Protein AF-A0A7S1VZE2-F1 (afdb_monomer_lite)

Radius of gyration: 28.22 Å; chains: 1; bounding box: 72×53×72 Å

Organism: Neobodo designis (NCBI:txid312471)

Secondary structure (DSSP, 8-state):
--SS-----HHHHHHHHHHHHHHHHH-SS--HHHHHHIIIIIITTTT--SHHHHHHHHHHHHHHSSGGGGSTT-BSSTTS-SB----SSHHHHHHHHHTS-SS--GGGGT--THHHHHHHHHHHHHHHHHHHHHHSSS-----SS--HHHHHHHHHHHHHHHSPPPP-HHHHHHHS--BTTBHHHHHHHHHHHHHHHHHHHHHHHHHHHHHHHTTSS---HHHHHHHHHHHTT---HHHHHTS------HHHHHHHHHHHHHHHHHHHHHSS-SS--GGGSS-HHHHH-

Structure (mmCIF, N/CA/C/O backbone):
data_AF-A0A7S1VZE2-F1
#
_entry.id   AF-A0A7S1VZE2-F1
#
loop_
_atom_site.group_PDB
_atom_site.id
_atom_site.type_symbol
_atom_site.label_atom_id
_atom_site.label_alt_id
_atom_site.label_comp_id
_atom_site.label_asym_id
_atom_site.label_entity_id
_atom_site.label_seq_id
_atom_site.pdbx_PDB_ins_code
_atom_site.Cartn_x
_atom_site.Cartn_y
_atom_site.Cartn_z
_atom_site.occupancy
_atom_site.B_iso_or_equiv
_atom_site.auth_seq_id
_atom_site.auth_comp_id
_atom_site.auth_asym_id
_atom_site.auth_atom_id
_atom_site.pdbx_PDB_model_num
ATOM 1 N N . GLY A 1 1 ? 5.484 -2.760 -12.459 1.00 86.75 1 GLY A N 1
ATOM 2 C CA . GLY A 1 1 ? 5.819 -1.422 -11.935 1.00 86.75 1 GLY A CA 1
ATOM 3 C C . GLY A 1 1 ? 6.900 -1.561 -10.885 1.00 86.75 1 GLY A C 1
ATOM 4 O O . GLY A 1 1 ? 7.414 -2.663 -10.742 1.00 86.75 1 GLY A O 1
ATOM 5 N N . TRP A 1 2 ? 7.215 -0.478 -10.180 1.00 89.62 2 TRP A N 1
ATOM 6 C CA . TRP A 1 2 ? 8.197 -0.448 -9.087 1.00 89.62 2 TRP A CA 1
ATOM 7 C C . TRP A 1 2 ? 7.489 -0.418 -7.731 1.00 89.62 2 TRP A C 1
ATOM 9 O O . TRP A 1 2 ? 6.411 0.172 -7.628 1.00 89.62 2 TRP A O 1
ATOM 19 N N . ASN A 1 3 ? 8.085 -1.021 -6.704 1.00 89.38 3 ASN A N 1
ATOM 20 C CA . ASN A 1 3 ? 7.595 -0.916 -5.328 1.00 89.38 3 ASN A CA 1
ATOM 21 C C . ASN A 1 3 ? 7.831 0.491 -4.763 1.00 89.38 3 ASN A C 1
ATOM 23 O O . ASN A 1 3 ? 7.010 0.997 -3.996 1.00 89.38 3 ASN A O 1
ATOM 27 N N . ILE A 1 4 ? 8.940 1.127 -5.154 1.00 88.94 4 ILE A N 1
ATOM 28 C CA . ILE A 1 4 ? 9.308 2.489 -4.756 1.00 88.94 4 ILE A CA 1
ATOM 29 C C . ILE A 1 4 ? 9.431 3.372 -6.004 1.00 88.94 4 ILE A C 1
ATOM 31 O O . ILE A 1 4 ? 9.958 2.959 -7.035 1.00 88.94 4 ILE A O 1
ATOM 35 N N . ALA A 1 5 ? 8.952 4.614 -5.920 1.00 88.75 5 ALA A N 1
ATOM 36 C CA . ALA A 1 5 ? 9.138 5.591 -6.986 1.00 88.75 5 ALA A CA 1
ATOM 37 C C . ALA A 1 5 ? 10.596 6.081 -7.003 1.00 88.75 5 ALA A C 1
ATOM 39 O O . ALA A 1 5 ? 11.015 6.838 -6.126 1.00 88.75 5 ALA A O 1
ATOM 40 N N . TYR A 1 6 ? 11.363 5.641 -8.001 1.00 90.00 6 TYR A N 1
ATOM 41 C CA . TYR A 1 6 ? 12.746 6.063 -8.210 1.00 90.00 6 TYR A CA 1
ATOM 42 C C . TYR A 1 6 ? 12.836 7.239 -9.178 1.00 90.00 6 TYR A C 1
ATOM 44 O O . TYR A 1 6 ? 12.132 7.295 -10.187 1.00 90.00 6 TYR A O 1
ATOM 52 N N . GLU A 1 7 ? 13.753 8.159 -8.896 1.00 87.56 7 GLU A N 1
ATOM 53 C CA . GLU A 1 7 ? 14.091 9.239 -9.813 1.00 87.56 7 GLU A CA 1
ATOM 54 C C . GLU A 1 7 ? 15.203 8.782 -10.765 1.00 87.56 7 GLU A C 1
ATOM 56 O O . GLU A 1 7 ? 16.291 8.398 -10.325 1.00 87.56 7 GLU A O 1
ATOM 61 N N . TYR A 1 8 ? 14.946 8.859 -12.069 1.00 87.62 8 TYR A N 1
ATOM 62 C CA . TYR A 1 8 ? 15.929 8.604 -13.123 1.00 87.62 8 TYR A CA 1
ATOM 63 C C . TYR A 1 8 ? 16.349 9.940 -13.735 1.00 87.62 8 TYR A C 1
ATOM 65 O O . TYR A 1 8 ? 15.499 10.654 -14.266 1.00 87.62 8 TYR A O 1
ATOM 73 N N . THR A 1 9 ? 17.637 10.302 -13.672 1.00 89.31 9 THR A N 1
ATOM 74 C CA . THR A 1 9 ? 18.091 11.603 -14.193 1.00 89.31 9 THR A CA 1
ATOM 75 C C . THR A 1 9 ? 18.829 11.467 -15.519 1.00 89.31 9 THR A C 1
ATOM 77 O O . THR A 1 9 ? 19.492 10.469 -15.809 1.00 89.31 9 THR A O 1
ATOM 80 N N . SER A 1 10 ? 18.792 12.535 -16.318 1.00 90.62 10 SER A N 1
ATOM 81 C CA . SER A 1 10 ? 19.568 12.628 -17.561 1.00 90.62 10 SER A CA 1
ATOM 82 C C . SER A 1 10 ? 21.078 12.524 -17.316 1.00 90.62 10 SER A C 1
ATOM 84 O O . SER A 1 10 ? 21.820 12.108 -18.201 1.00 90.62 10 SER A O 1
ATOM 86 N N . GLY A 1 11 ? 21.544 12.884 -16.113 1.00 89.31 11 GLY A N 1
ATOM 87 C CA . GLY A 1 11 ? 22.938 12.720 -15.702 1.00 89.31 11 GLY A CA 1
ATOM 88 C C . GLY A 1 11 ? 23.364 11.252 -15.663 1.00 89.31 11 GLY A C 1
ATOM 89 O O . GLY A 1 11 ? 24.398 10.912 -16.239 1.00 89.31 11 GLY A O 1
ATOM 90 N N . ASP A 1 12 ? 22.544 10.381 -15.065 1.00 88.88 12 ASP A N 1
ATOM 91 C CA . ASP A 1 12 ? 22.828 8.939 -15.023 1.00 88.88 12 ASP A CA 1
ATOM 92 C C . ASP A 1 12 ? 22.817 8.341 -16.431 1.00 88.88 12 ASP A C 1
ATOM 94 O O . ASP A 1 12 ? 23.694 7.550 -16.779 1.00 88.88 12 ASP A O 1
ATOM 98 N N . LEU A 1 13 ? 21.856 8.766 -17.263 1.00 90.62 13 LEU A N 1
ATOM 99 C CA . LEU A 1 13 ? 21.749 8.324 -18.652 1.00 90.62 13 LEU A CA 1
ATOM 100 C C . LEU A 1 13 ? 23.002 8.698 -19.453 1.00 90.62 13 LEU A C 1
ATOM 102 O O . LEU A 1 13 ? 23.598 7.845 -20.107 1.00 90.62 13 LEU A O 1
ATOM 106 N N . ASN A 1 14 ? 23.444 9.954 -19.365 1.00 92.06 14 ASN A N 1
ATOM 107 C CA . ASN A 1 14 ? 24.649 10.415 -20.053 1.00 92.06 14 ASN A CA 1
ATOM 108 C C . ASN A 1 14 ? 25.900 9.670 -19.569 1.00 92.06 14 ASN A C 1
ATOM 110 O O . ASN A 1 14 ? 26.761 9.316 -20.376 1.00 92.06 14 ASN A O 1
ATOM 114 N N . CYS A 1 15 ? 25.997 9.395 -18.265 1.00 89.88 15 CYS A N 1
ATOM 115 C CA . CYS A 1 15 ? 27.085 8.601 -17.700 1.00 89.88 15 CYS A CA 1
ATOM 116 C C . CYS A 1 15 ? 27.079 7.165 -18.255 1.00 89.88 15 CYS A C 1
ATOM 118 O O . CYS A 1 15 ? 28.111 6.686 -18.731 1.00 89.88 15 CYS A O 1
ATOM 120 N N . CYS A 1 16 ? 25.907 6.518 -18.290 1.00 91.25 16 CYS A N 1
ATOM 121 C CA . CYS A 1 16 ? 25.723 5.190 -18.877 1.00 91.25 16 CYS A CA 1
ATOM 122 C C . CYS A 1 16 ? 26.120 5.151 -20.356 1.00 91.25 16 CYS A C 1
ATOM 124 O O . CYS A 1 16 ? 26.840 4.241 -20.767 1.00 91.25 16 CYS A O 1
ATOM 126 N N . ILE A 1 17 ? 25.688 6.133 -21.153 1.00 91.75 17 ILE A N 1
ATOM 127 C CA . ILE A 1 17 ? 26.005 6.218 -22.587 1.00 91.75 17 ILE A CA 1
ATOM 128 C C . ILE A 1 17 ? 27.515 6.372 -22.793 1.00 91.75 17 ILE A C 1
ATOM 130 O O . ILE A 1 17 ? 28.116 5.608 -23.549 1.00 91.75 17 ILE A O 1
ATOM 134 N N . ASN A 1 18 ? 28.144 7.316 -22.088 1.00 92.31 18 ASN A N 1
ATOM 135 C CA . ASN A 1 18 ? 29.582 7.568 -22.200 1.00 92.31 18 ASN A CA 1
ATOM 136 C C . ASN A 1 18 ? 30.406 6.342 -21.802 1.00 92.31 18 ASN A C 1
ATOM 138 O O . ASN A 1 18 ? 31.367 5.988 -22.487 1.00 92.31 18 ASN A O 1
ATOM 142 N N . GLN A 1 19 ? 30.021 5.670 -20.717 1.00 90.56 19 GLN A N 1
ATOM 143 C CA . GLN A 1 19 ? 30.723 4.477 -20.272 1.00 90.56 19 GLN A CA 1
ATOM 144 C C . GLN A 1 19 ? 30.512 3.304 -21.234 1.00 90.56 19 GLN A C 1
ATOM 146 O O . GLN A 1 19 ? 31.475 2.614 -21.560 1.00 90.56 19 GLN A O 1
ATOM 151 N N . THR A 1 20 ? 29.291 3.105 -21.736 1.00 91.06 20 THR A N 1
ATOM 152 C CA . THR A 1 20 ? 29.002 2.070 -22.741 1.00 91.06 20 THR A CA 1
ATOM 153 C C . THR A 1 20 ? 29.863 2.280 -23.982 1.00 91.06 20 THR A C 1
ATOM 155 O O . THR A 1 20 ? 30.548 1.353 -24.405 1.00 91.06 20 THR A O 1
ATOM 158 N N . LYS A 1 21 ? 29.929 3.514 -24.498 1.00 91.69 21 LYS A N 1
ATOM 159 C CA . LYS A 1 21 ? 30.798 3.871 -25.626 1.00 91.69 21 LYS A 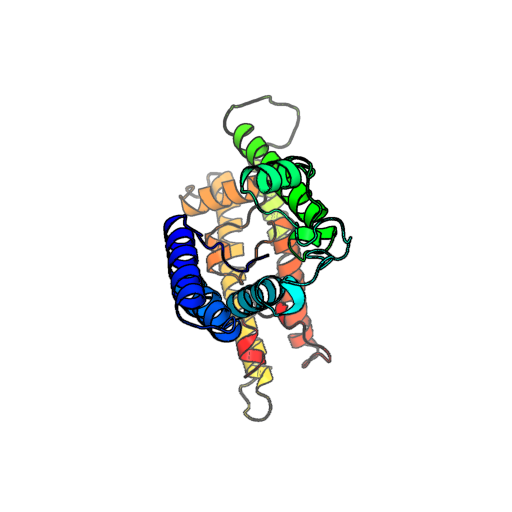CA 1
ATOM 160 C C . LYS A 1 21 ? 32.269 3.550 -25.345 1.00 91.69 21 LYS A C 1
ATOM 162 O O . LYS A 1 21 ? 32.908 2.882 -26.146 1.00 91.69 21 LYS A O 1
ATOM 167 N N . MET A 1 22 ? 32.784 3.944 -24.179 1.00 92.88 22 MET A N 1
ATOM 168 C CA . MET A 1 22 ? 34.163 3.645 -23.776 1.00 92.88 22 MET A CA 1
ATOM 169 C C . MET A 1 22 ? 34.464 2.135 -23.781 1.00 92.88 22 MET A C 1
ATOM 171 O O . MET A 1 22 ? 35.558 1.730 -24.171 1.00 92.88 22 MET A O 1
ATOM 175 N N . PHE A 1 23 ? 33.525 1.291 -23.340 1.00 90.56 23 PHE A N 1
ATOM 176 C CA . PHE A 1 23 ? 33.703 -0.164 -23.365 1.00 90.56 23 PHE A CA 1
ATOM 177 C C . PHE A 1 23 ? 33.627 -0.745 -24.779 1.00 90.56 23 PHE A C 1
ATOM 179 O O . PHE A 1 23 ? 34.410 -1.638 -25.090 1.00 90.56 23 PHE A O 1
ATOM 186 N N . LEU A 1 24 ? 32.740 -0.229 -25.630 1.00 90.50 24 LEU A N 1
ATOM 187 C CA . LEU A 1 24 ? 32.647 -0.647 -27.030 1.00 90.50 24 LEU A CA 1
ATOM 188 C C . LEU A 1 24 ? 33.896 -0.255 -27.837 1.00 90.50 24 LEU A C 1
ATOM 190 O O . LEU A 1 24 ? 34.351 -1.042 -28.654 1.00 90.50 24 LEU A O 1
ATOM 194 N N . ASP A 1 25 ? 34.496 0.907 -27.565 1.00 92.44 25 ASP A N 1
ATOM 195 C CA . ASP A 1 25 ? 35.720 1.355 -28.249 1.00 92.44 25 ASP A CA 1
ATOM 196 C C . ASP A 1 25 ? 36.973 0.580 -27.788 1.00 92.44 25 ASP A C 1
ATOM 198 O O . ASP A 1 25 ? 37.962 0.476 -28.514 1.00 92.44 25 ASP A O 1
ATOM 202 N N . LYS A 1 26 ? 36.963 0.055 -26.554 1.00 92.69 26 LYS A N 1
ATOM 203 C CA . LYS A 1 26 ? 38.125 -0.602 -25.932 1.00 92.69 26 LYS A CA 1
ATOM 204 C C . LYS A 1 26 ? 38.257 -2.085 -26.287 1.00 92.69 26 LYS A C 1
ATOM 206 O O . LYS A 1 26 ? 39.377 -2.598 -26.307 1.00 92.69 26 LYS A O 1
ATOM 211 N N . TYR A 1 27 ? 37.143 -2.785 -26.483 1.00 90.75 27 TYR A N 1
ATOM 212 C CA . TYR A 1 27 ? 37.116 -4.233 -26.700 1.00 90.75 27 TYR A CA 1
ATOM 213 C C . TYR A 1 27 ? 36.625 -4.552 -28.115 1.00 90.75 27 TYR A C 1
ATOM 215 O O . TYR A 1 27 ? 35.707 -3.913 -28.608 1.00 90.75 27 TYR A O 1
ATOM 223 N N . ALA A 1 28 ? 37.230 -5.552 -28.765 1.00 87.31 28 ALA A N 1
ATOM 224 C CA . ALA A 1 28 ? 36.800 -5.997 -30.095 1.00 87.31 28 ALA A CA 1
ATOM 225 C C . ALA A 1 28 ? 35.433 -6.707 -30.059 1.00 87.31 28 ALA A C 1
ATOM 227 O O . ALA A 1 28 ? 34.633 -6.551 -30.976 1.00 87.31 28 ALA A O 1
ATOM 228 N N . ASP A 1 29 ? 35.167 -7.449 -28.979 1.00 89.50 29 ASP A N 1
ATOM 229 C CA . ASP A 1 29 ? 33.886 -8.103 -28.721 1.00 89.50 29 ASP A CA 1
ATOM 230 C C . ASP A 1 29 ? 33.043 -7.274 -27.748 1.00 89.50 29 ASP A C 1
ATOM 232 O O . ASP A 1 29 ? 33.565 -6.706 -26.784 1.00 89.50 29 ASP A O 1
ATOM 236 N N . VAL A 1 30 ? 31.723 -7.255 -27.954 1.00 90.00 30 VAL A N 1
ATOM 237 C CA . VAL A 1 30 ? 30.790 -6.504 -27.101 1.00 90.00 30 VAL A CA 1
ATOM 238 C C . VAL A 1 30 ? 30.717 -7.133 -25.700 1.00 90.00 30 VAL A C 1
ATOM 240 O O . VAL A 1 30 ? 30.241 -8.265 -25.551 1.00 90.00 30 VAL A O 1
ATOM 243 N N . PRO A 1 31 ? 31.116 -6.420 -24.627 1.00 92.31 31 PRO A N 1
ATOM 244 C CA . PRO A 1 31 ? 31.140 -6.982 -23.283 1.00 92.31 31 PRO A CA 1
ATOM 245 C C . PRO A 1 31 ? 29.761 -6.861 -22.606 1.00 92.31 31 PRO A C 1
ATOM 247 O O . PRO A 1 31 ? 29.609 -6.151 -21.611 1.00 92.31 31 PRO A O 1
ATOM 250 N N . TYR A 1 32 ? 28.747 -7.571 -23.120 1.00 91.44 32 TYR A N 1
ATOM 251 C CA . TYR A 1 32 ? 27.347 -7.479 -22.660 1.00 91.44 32 TYR A CA 1
ATOM 252 C C . TYR A 1 32 ? 27.193 -7.592 -21.144 1.00 91.44 32 TYR A C 1
ATOM 254 O O . TYR A 1 32 ? 26.524 -6.771 -20.520 1.00 91.44 32 TYR A O 1
ATOM 262 N N . ARG A 1 33 ? 27.852 -8.582 -20.528 1.00 90.19 33 ARG A N 1
ATOM 263 C CA . ARG A 1 33 ? 27.791 -8.781 -19.075 1.00 90.19 33 ARG A CA 1
ATOM 264 C C . ARG A 1 33 ? 28.293 -7.553 -18.319 1.00 90.19 33 ARG A C 1
ATOM 266 O O . ARG A 1 33 ? 27.642 -7.124 -17.381 1.00 90.19 33 ARG A O 1
ATOM 273 N N . VAL A 1 34 ? 29.419 -6.976 -18.740 1.00 90.75 34 VAL A N 1
ATOM 274 C CA . VAL A 1 34 ? 30.001 -5.795 -18.084 1.00 90.75 34 VAL A CA 1
ATOM 275 C C . VAL A 1 34 ? 29.059 -4.602 -18.216 1.00 90.75 34 VAL A C 1
ATOM 277 O O . VAL A 1 34 ? 28.807 -3.927 -17.226 1.00 90.75 34 VAL A O 1
ATOM 280 N N . ILE A 1 35 ? 28.484 -4.384 -19.401 1.00 91.44 35 ILE A N 1
ATOM 281 C CA . ILE A 1 35 ? 27.529 -3.293 -19.637 1.00 91.44 35 ILE A CA 1
ATOM 282 C C . ILE A 1 35 ? 26.308 -3.442 -18.717 1.00 91.44 35 ILE A C 1
ATOM 284 O O . ILE A 1 35 ? 25.949 -2.490 -18.029 1.00 91.44 35 ILE A O 1
ATOM 288 N N . ARG A 1 36 ? 25.719 -4.642 -18.620 1.00 90.88 36 ARG A N 1
ATOM 289 C CA . ARG A 1 36 ? 24.573 -4.896 -17.726 1.00 90.88 36 ARG A CA 1
ATOM 290 C C . ARG A 1 36 ? 24.897 -4.663 -16.259 1.00 90.88 36 ARG A C 1
ATOM 292 O O . ARG A 1 36 ? 24.106 -4.036 -15.564 1.00 90.88 36 ARG A O 1
ATOM 299 N N . GLU A 1 37 ? 26.036 -5.163 -15.790 1.00 89.88 37 GLU A N 1
ATOM 300 C CA . GLU A 1 37 ? 26.447 -5.009 -14.392 1.00 89.88 37 GLU A CA 1
ATOM 301 C C . GLU A 1 37 ? 26.672 -3.531 -14.050 1.00 89.88 37 GLU A C 1
ATOM 303 O O . GLU A 1 37 ? 26.178 -3.035 -13.040 1.00 89.88 37 GLU A O 1
ATOM 308 N N . LEU A 1 38 ? 27.345 -2.783 -14.925 1.00 89.94 38 LEU A N 1
ATOM 309 C CA . LEU A 1 38 ? 27.592 -1.358 -14.713 1.00 89.94 38 LEU A CA 1
ATOM 310 C C . LEU A 1 38 ? 26.297 -0.539 -14.748 1.00 89.94 38 LEU A C 1
ATOM 312 O O . LEU A 1 38 ? 26.044 0.246 -13.837 1.00 89.94 38 LEU A O 1
ATOM 316 N N . SER A 1 39 ? 25.452 -0.730 -15.761 1.00 88.38 39 SER A N 1
ATOM 317 C CA . SER A 1 39 ? 24.183 -0.004 -15.879 1.00 88.38 39 SER A CA 1
ATOM 318 C C . SER A 1 39 ? 23.201 -0.378 -14.768 1.00 88.38 39 SER A C 1
ATOM 320 O O . SER A 1 39 ? 22.646 0.504 -14.115 1.00 88.38 39 SER A O 1
ATOM 322 N N . GLY A 1 40 ? 23.008 -1.674 -14.525 1.00 87.62 40 GLY A N 1
ATOM 323 C CA . GLY A 1 40 ? 22.005 -2.196 -13.600 1.00 87.62 40 GLY A CA 1
ATOM 324 C C . GLY A 1 40 ? 22.397 -2.104 -12.132 1.00 87.62 40 GLY A C 1
ATOM 325 O O . GLY A 1 40 ? 21.555 -1.738 -11.322 1.00 87.62 40 GLY A O 1
ATOM 326 N N . HIS A 1 41 ? 23.654 -2.391 -11.774 1.00 86.00 41 HIS A N 1
ATOM 327 C CA . HIS A 1 41 ? 24.091 -2.411 -10.373 1.00 86.00 41 HIS A CA 1
ATOM 328 C C . HIS A 1 41 ? 24.802 -1.130 -9.933 1.00 86.00 41 HIS A C 1
ATOM 330 O O . HIS A 1 41 ? 24.661 -0.748 -8.773 1.00 86.00 41 HIS A O 1
ATOM 336 N N . ILE A 1 42 ? 25.537 -0.451 -10.823 1.00 86.94 42 ILE A N 1
ATOM 337 C CA . ILE A 1 42 ? 26.335 0.725 -10.437 1.00 86.94 42 ILE A CA 1
ATOM 338 C C . ILE A 1 42 ? 25.577 2.027 -10.690 1.00 86.94 42 ILE A C 1
ATOM 340 O O . ILE A 1 42 ? 25.323 2.764 -9.742 1.00 86.94 42 ILE A O 1
ATOM 344 N N . HIS A 1 43 ? 25.187 2.309 -11.936 1.00 86.44 43 HIS A N 1
ATOM 345 C CA . HIS A 1 43 ? 24.545 3.587 -12.274 1.00 86.44 43 HIS A CA 1
ATOM 346 C C . HIS A 1 43 ? 23.139 3.694 -11.703 1.00 86.44 43 HIS A C 1
ATOM 348 O O . HIS A 1 43 ? 22.856 4.576 -10.896 1.00 86.44 43 HIS A O 1
ATOM 354 N N . TYR A 1 44 ? 22.260 2.773 -12.098 1.00 85.50 44 TYR A N 1
ATOM 355 C CA . TYR A 1 44 ? 20.874 2.779 -11.640 1.00 85.50 44 TYR A CA 1
ATOM 356 C C . TYR A 1 44 ? 20.691 1.967 -10.354 1.00 85.50 44 TYR A C 1
ATOM 358 O O . TYR A 1 44 ? 19.866 2.321 -9.514 1.00 85.50 44 TYR A O 1
ATOM 366 N N . GLY A 1 45 ? 21.502 0.930 -10.138 1.00 79.81 45 GLY A N 1
ATOM 367 C CA . GLY A 1 45 ? 21.408 0.069 -8.955 1.00 79.81 45 GLY A CA 1
ATOM 368 C C . GLY A 1 45 ? 21.752 0.761 -7.639 1.00 79.81 45 GLY A C 1
ATOM 369 O O . GLY A 1 45 ? 21.207 0.377 -6.609 1.00 79.81 45 GLY A O 1
ATOM 370 N N . GLY A 1 46 ? 22.575 1.817 -7.670 1.00 80.31 46 GLY A N 1
ATOM 371 C CA . GLY A 1 46 ? 22.816 2.671 -6.504 1.00 80.31 46 GLY A CA 1
ATOM 372 C C . GLY A 1 46 ? 21.589 3.485 -6.074 1.00 80.31 46 GLY A C 1
ATOM 373 O O . GLY A 1 46 ? 21.501 3.888 -4.917 1.00 80.31 46 GLY A O 1
ATOM 374 N N . ARG A 1 47 ? 20.627 3.704 -6.982 1.00 84.62 47 ARG A N 1
ATOM 375 C CA . ARG A 1 47 ? 19.353 4.382 -6.693 1.00 84.62 47 ARG A CA 1
ATOM 376 C C . ARG A 1 47 ? 18.238 3.409 -6.331 1.00 84.62 47 ARG A C 1
ATOM 378 O O . ARG A 1 47 ? 17.388 3.739 -5.509 1.00 84.62 47 ARG A O 1
ATOM 385 N N . VAL A 1 48 ? 18.245 2.222 -6.936 1.00 88.38 48 VAL A N 1
ATOM 386 C CA . VAL A 1 48 ? 17.251 1.177 -6.670 1.00 88.38 48 VAL A CA 1
ATOM 387 C C . VAL A 1 48 ? 17.604 0.441 -5.379 1.00 88.38 48 VAL A C 1
ATOM 389 O O . VAL A 1 48 ? 18.487 -0.422 -5.324 1.00 88.38 48 VAL A O 1
ATOM 392 N N . THR A 1 49 ? 16.909 0.825 -4.312 1.00 87.44 49 THR A N 1
ATOM 393 C CA . THR A 1 49 ? 17.157 0.352 -2.947 1.00 87.44 49 THR A CA 1
ATOM 394 C C . THR A 1 49 ? 16.488 -0.982 -2.625 1.00 87.44 49 THR A C 1
ATOM 396 O O . THR A 1 49 ? 17.044 -1.731 -1.826 1.00 87.44 49 THR A O 1
ATOM 399 N N . ASP A 1 50 ? 15.340 -1.293 -3.233 1.00 91.94 50 ASP A N 1
ATOM 400 C CA . ASP A 1 50 ? 14.604 -2.539 -2.995 1.00 91.94 50 ASP A CA 1
ATOM 401 C C . ASP A 1 50 ? 15.181 -3.685 -3.839 1.00 91.94 50 ASP A C 1
ATOM 403 O O . ASP A 1 50 ? 15.484 -3.521 -5.022 1.00 91.94 50 ASP A O 1
ATOM 407 N N . ASP A 1 51 ? 15.355 -4.860 -3.231 1.00 90.44 51 ASP A N 1
ATOM 408 C CA . ASP A 1 51 ? 16.004 -6.000 -3.889 1.00 90.44 51 ASP A CA 1
ATOM 409 C C . ASP A 1 51 ? 15.128 -6.615 -4.993 1.00 90.44 51 ASP A C 1
ATOM 411 O O . ASP A 1 51 ? 15.651 -7.089 -6.009 1.00 90.44 51 ASP A O 1
ATOM 415 N N . TRP A 1 52 ? 13.799 -6.584 -4.837 1.00 91.62 52 TRP A N 1
ATOM 416 C CA . TRP A 1 52 ? 12.867 -7.075 -5.857 1.00 91.62 52 TRP A CA 1
ATOM 417 C C . TRP A 1 52 ? 12.782 -6.120 -7.042 1.00 91.62 52 TRP A C 1
ATOM 419 O O . TRP A 1 52 ? 12.797 -6.566 -8.195 1.00 91.62 52 TRP A O 1
ATOM 429 N N . ASP A 1 53 ? 12.775 -4.818 -6.772 1.00 93.44 53 ASP A N 1
ATOM 430 C CA . ASP A 1 53 ? 12.909 -3.799 -7.805 1.00 93.44 53 ASP A CA 1
ATOM 431 C C . ASP A 1 53 ? 14.258 -3.948 -8.522 1.00 93.44 53 ASP A C 1
ATOM 433 O O . ASP A 1 53 ? 14.292 -4.029 -9.748 1.00 93.44 53 ASP A O 1
ATOM 437 N N . ARG A 1 54 ? 15.377 -4.129 -7.808 1.00 90.69 54 ARG A N 1
ATOM 438 C CA . ARG A 1 54 ? 16.691 -4.340 -8.446 1.00 90.69 54 ARG A CA 1
ATOM 439 C C . ARG A 1 54 ? 16.691 -5.563 -9.363 1.00 90.69 54 ARG A C 1
ATOM 441 O O . ARG A 1 54 ? 17.188 -5.490 -10.484 1.00 90.69 54 ARG A O 1
ATOM 448 N N . ARG A 1 55 ? 16.087 -6.672 -8.929 1.00 91.19 55 ARG A N 1
ATOM 449 C CA . ARG A 1 55 ? 15.916 -7.864 -9.773 1.00 91.19 55 ARG A CA 1
ATOM 450 C C . ARG A 1 55 ? 15.104 -7.556 -11.033 1.00 91.19 55 ARG A C 1
ATOM 452 O O . ARG A 1 55 ? 15.464 -8.017 -12.118 1.00 91.19 55 ARG A O 1
ATOM 459 N N . THR A 1 56 ? 14.026 -6.789 -10.898 1.00 91.75 56 THR A N 1
ATOM 460 C CA . THR A 1 56 ? 13.176 -6.374 -12.023 1.00 91.75 56 THR A CA 1
ATOM 461 C C . THR A 1 56 ? 13.958 -5.503 -13.005 1.00 91.75 56 THR A C 1
ATOM 463 O O . THR A 1 56 ? 13.950 -5.787 -14.201 1.00 91.75 56 THR A O 1
ATOM 466 N N . LEU A 1 57 ? 14.716 -4.519 -12.511 1.00 91.94 57 LEU A N 1
ATOM 467 C CA . LEU A 1 57 ? 15.596 -3.671 -13.318 1.00 91.94 57 LEU A CA 1
ATOM 468 C C . LEU A 1 57 ? 16.583 -4.502 -14.141 1.00 91.94 57 LEU A C 1
ATOM 470 O O . LEU A 1 57 ? 16.675 -4.322 -15.355 1.00 91.94 57 LEU A O 1
ATOM 474 N N . THR A 1 58 ? 17.301 -5.425 -13.498 1.00 90.06 58 THR A N 1
ATOM 475 C CA . THR A 1 58 ? 18.279 -6.274 -14.188 1.00 90.06 58 THR A CA 1
ATOM 476 C C . THR A 1 58 ? 17.603 -7.148 -15.244 1.00 90.06 58 THR A C 1
ATOM 478 O O . THR A 1 58 ? 18.114 -7.258 -16.353 1.00 90.06 58 THR A O 1
ATOM 481 N N . THR A 1 59 ? 16.422 -7.697 -14.948 1.00 90.88 59 THR A N 1
ATOM 482 C CA . THR A 1 59 ? 15.659 -8.526 -15.900 1.00 90.88 59 THR A CA 1
ATOM 483 C C . THR A 1 59 ? 15.216 -7.724 -17.130 1.00 90.88 59 THR A C 1
ATOM 485 O O . THR A 1 59 ? 15.326 -8.198 -18.259 1.00 90.88 59 THR A O 1
ATOM 488 N N . ILE A 1 60 ? 14.773 -6.478 -16.937 1.00 90.94 60 ILE A N 1
ATOM 489 C CA . ILE A 1 60 ? 14.442 -5.574 -18.047 1.00 90.94 60 ILE A CA 1
ATOM 490 C C . ILE A 1 60 ? 15.699 -5.294 -18.882 1.00 90.94 60 ILE A C 1
ATOM 492 O O . ILE A 1 60 ? 15.669 -5.434 -20.103 1.00 90.94 60 ILE A O 1
ATOM 496 N N . LEU A 1 61 ? 16.827 -4.971 -18.240 1.00 91.44 61 LEU A N 1
ATOM 497 C CA . LEU A 1 61 ? 18.093 -4.700 -18.931 1.00 91.44 61 LEU A CA 1
ATOM 498 C C . LEU A 1 61 ? 18.597 -5.888 -19.758 1.00 91.44 61 LEU A C 1
ATOM 500 O O . LEU A 1 61 ? 19.175 -5.676 -20.821 1.00 91.44 61 LEU A O 1
ATOM 504 N N . GLU A 1 62 ? 18.365 -7.127 -19.323 1.00 90.62 62 GLU A N 1
ATOM 505 C CA . GLU A 1 62 ? 18.724 -8.324 -20.096 1.00 90.62 62 GLU A CA 1
ATOM 506 C C . GLU A 1 62 ? 17.994 -8.416 -21.441 1.00 90.62 62 GLU A C 1
ATOM 508 O O . GLU A 1 62 ? 18.547 -8.966 -22.393 1.00 90.62 62 GLU A O 1
ATOM 513 N N . THR A 1 63 ? 16.808 -7.816 -21.559 1.00 89.81 63 THR A N 1
ATOM 514 C CA . THR A 1 63 ? 16.055 -7.755 -22.824 1.00 89.81 63 THR A CA 1
ATOM 515 C C . THR A 1 63 ? 16.686 -6.772 -23.816 1.00 89.81 63 THR A C 1
ATOM 517 O O . THR A 1 63 ? 16.634 -6.985 -25.021 1.00 89.81 63 THR A O 1
ATOM 520 N N . PHE A 1 64 ? 17.350 -5.719 -23.331 1.00 89.56 64 PHE A N 1
ATOM 521 C CA . PHE A 1 64 ? 17.967 -4.697 -24.188 1.00 89.56 64 PHE A CA 1
ATOM 522 C C . PHE A 1 64 ? 19.470 -4.903 -24.410 1.00 89.56 64 PHE A C 1
ATOM 524 O O . PHE A 1 64 ? 20.019 -4.436 -25.404 1.00 89.56 64 PHE A O 1
ATOM 531 N N . VAL A 1 65 ? 20.154 -5.598 -23.499 1.00 90.50 65 VAL A N 1
ATOM 532 C CA . VAL A 1 65 ? 21.603 -5.826 -23.547 1.00 90.50 65 VAL A CA 1
ATOM 533 C C . VAL A 1 65 ? 21.877 -7.328 -23.595 1.00 90.50 65 VAL A C 1
ATOM 535 O O . VAL A 1 65 ? 22.186 -7.970 -22.589 1.00 90.50 65 VAL A O 1
ATOM 538 N N . ASN A 1 66 ? 21.774 -7.900 -24.789 1.00 90.88 66 ASN A N 1
ATOM 539 C CA . ASN A 1 66 ? 22.080 -9.303 -25.059 1.00 90.88 66 ASN A CA 1
ATOM 540 C C . ASN A 1 66 ? 22.632 -9.478 -26.490 1.00 90.88 66 ASN A C 1
ATOM 542 O O . ASN A 1 66 ? 22.485 -8.572 -27.308 1.00 90.88 66 ASN A O 1
ATOM 546 N N . PRO A 1 67 ? 23.261 -10.622 -26.813 1.00 89.94 67 PRO A N 1
ATOM 547 C CA . PRO A 1 67 ? 23.795 -10.872 -28.154 1.00 89.94 67 PRO A CA 1
ATOM 548 C C . PRO A 1 67 ? 22.742 -10.891 -29.269 1.00 89.94 67 PRO A C 1
ATOM 550 O O . PRO A 1 67 ? 23.063 -10.591 -30.417 1.00 89.94 67 PRO A O 1
ATOM 553 N N . ASP A 1 68 ? 21.494 -11.239 -28.948 1.00 89.19 68 ASP A N 1
ATOM 554 C CA . ASP A 1 68 ? 20.417 -11.364 -29.930 1.00 89.19 68 ASP A CA 1
ATOM 555 C C . ASP A 1 68 ? 19.890 -10.004 -30.403 1.00 89.19 68 ASP A C 1
ATOM 557 O O . ASP A 1 68 ? 19.364 -9.926 -31.508 1.00 89.19 68 ASP A O 1
ATOM 561 N N . VAL A 1 69 ? 20.104 -8.927 -29.636 1.00 87.25 69 VAL A N 1
ATOM 562 C CA . VAL A 1 69 ? 19.651 -7.566 -29.980 1.00 87.25 69 VAL A CA 1
ATOM 563 C C . VAL A 1 69 ? 20.255 -7.030 -31.283 1.00 87.25 69 VAL A C 1
ATOM 565 O O . VAL A 1 69 ? 19.677 -6.164 -31.937 1.00 87.25 69 VAL A O 1
ATOM 568 N N . LEU A 1 70 ? 21.426 -7.549 -31.668 1.00 84.81 70 LEU A N 1
ATOM 569 C CA . LEU A 1 70 ? 22.113 -7.186 -32.909 1.00 84.81 70 LEU A CA 1
ATOM 570 C C . LEU A 1 70 ? 21.610 -7.974 -34.126 1.00 84.81 70 LEU A C 1
ATOM 572 O O . LEU A 1 70 ? 22.089 -7.740 -35.234 1.00 84.81 70 LEU A O 1
ATOM 576 N N . LYS A 1 71 ? 20.690 -8.927 -33.942 1.00 86.44 71 LYS A N 1
ATOM 577 C CA . LYS A 1 71 ? 20.079 -9.653 -35.056 1.00 86.44 71 LYS A CA 1
ATOM 578 C C . LYS A 1 71 ? 19.014 -8.781 -35.713 1.00 86.44 71 LYS A C 1
ATOM 580 O O . LYS A 1 71 ? 18.189 -8.169 -35.030 1.00 86.44 71 LYS A O 1
ATOM 585 N N . ASP A 1 72 ? 19.017 -8.791 -37.043 1.00 77.00 72 ASP A N 1
ATOM 586 C CA . ASP A 1 72 ? 17.908 -8.277 -37.841 1.00 77.00 72 ASP A CA 1
ATOM 587 C C . ASP A 1 72 ? 16.622 -9.015 -37.381 1.00 77.00 72 ASP A C 1
ATOM 589 O O . ASP A 1 72 ? 16.651 -10.228 -37.165 1.00 77.00 72 ASP A O 1
ATOM 593 N N . ASP A 1 73 ? 15.534 -8.275 -37.143 1.00 83.00 73 ASP A N 1
ATOM 594 C CA . ASP A 1 73 ? 14.232 -8.749 -36.621 1.00 83.00 73 ASP A CA 1
ATOM 595 C C . ASP A 1 73 ? 14.135 -9.076 -35.115 1.00 83.00 73 ASP A C 1
ATOM 597 O O . ASP A 1 73 ? 13.122 -9.623 -34.666 1.00 83.00 73 ASP A O 1
ATOM 601 N N . TYR A 1 74 ? 15.123 -8.710 -34.288 1.00 88.75 74 TYR A N 1
ATOM 602 C CA . TYR A 1 74 ? 14.960 -8.831 -32.833 1.00 88.75 74 TYR A CA 1
ATOM 603 C C . TYR A 1 74 ? 13.786 -7.976 -32.338 1.00 88.75 74 TYR A C 1
ATOM 605 O O . TYR A 1 74 ? 13.785 -6.761 -32.531 1.00 88.75 74 TYR A O 1
ATOM 613 N N . ALA A 1 75 ? 12.801 -8.596 -31.686 1.00 88.94 75 ALA A N 1
ATOM 614 C CA . ALA A 1 75 ? 11.625 -7.921 -31.149 1.00 88.94 75 ALA A CA 1
ATOM 615 C C . ALA A 1 75 ? 11.801 -7.583 -29.662 1.00 88.94 75 ALA A C 1
ATOM 617 O O . ALA A 1 75 ? 12.048 -8.462 -28.839 1.00 88.94 75 ALA A O 1
ATOM 618 N N . PHE A 1 76 ? 11.609 -6.311 -29.312 1.00 86.69 76 PHE A N 1
ATOM 619 C CA . PHE A 1 76 ? 11.625 -5.817 -27.931 1.00 86.69 76 PHE A CA 1
ATOM 620 C C . PHE A 1 76 ? 10.293 -6.029 -27.204 1.00 86.69 76 PHE A C 1
ATOM 622 O O . PHE A 1 76 ? 10.246 -5.964 -25.978 1.00 86.69 76 PHE A O 1
ATOM 629 N N . SER A 1 77 ? 9.210 -6.276 -27.946 1.00 87.06 77 SER A N 1
ATOM 630 C CA . SER A 1 77 ? 7.884 -6.567 -27.402 1.00 87.06 77 SER A CA 1
ATOM 631 C C . SER A 1 77 ? 7.326 -7.884 -27.956 1.00 87.06 77 SER A C 1
ATOM 633 O O . SER A 1 77 ? 7.627 -8.249 -29.097 1.00 87.06 77 SER A O 1
ATOM 635 N N . PRO A 1 78 ? 6.436 -8.567 -27.212 1.00 85.31 78 PRO A N 1
ATOM 636 C CA . PRO A 1 78 ? 5.750 -9.768 -27.694 1.00 85.31 78 PRO A CA 1
ATOM 637 C C . PRO A 1 78 ? 4.970 -9.569 -29.002 1.00 85.31 78 PRO A C 1
ATOM 639 O O . PRO A 1 78 ? 4.858 -10.499 -29.796 1.00 85.31 78 PRO A O 1
ATOM 642 N N . SER A 1 79 ? 4.446 -8.364 -29.254 1.00 83.81 79 SER A N 1
ATOM 643 C CA . SER A 1 79 ? 3.721 -8.043 -30.488 1.00 83.81 79 SER A CA 1
ATOM 644 C C . SER A 1 79 ? 4.582 -7.951 -31.746 1.00 83.81 79 SER A C 1
ATOM 646 O O . SER A 1 79 ? 4.021 -7.866 -32.838 1.00 83.81 79 SER A O 1
ATOM 648 N N . GLY A 1 80 ? 5.913 -7.905 -31.622 1.00 82.94 80 GLY A N 1
ATOM 649 C CA . GLY A 1 80 ? 6.815 -7.759 -32.769 1.00 82.94 80 GLY A CA 1
ATOM 650 C C . GLY A 1 80 ? 6.699 -6.417 -33.499 1.00 82.94 80 GLY A C 1
ATOM 651 O O . GLY A 1 80 ? 7.248 -6.266 -34.583 1.00 82.94 80 GLY A O 1
ATOM 652 N N . LYS A 1 81 ? 5.985 -5.436 -32.929 1.00 83.62 81 LYS A N 1
ATOM 653 C CA . LYS A 1 81 ? 5.852 -4.082 -33.499 1.00 83.62 81 LYS A CA 1
ATOM 654 C C . LYS A 1 81 ? 7.094 -3.226 -33.269 1.00 83.62 81 LYS A C 1
ATOM 656 O O . LYS A 1 81 ? 7.373 -2.328 -34.054 1.00 83.62 81 LYS A O 1
ATOM 661 N N . TYR A 1 82 ? 7.806 -3.492 -32.177 1.00 86.44 82 TYR A N 1
ATOM 662 C CA . TYR A 1 82 ? 9.004 -2.768 -31.777 1.00 86.44 82 TYR A CA 1
ATOM 663 C C . TYR A 1 82 ? 10.196 -3.690 -31.984 1.00 86.44 82 TYR A C 1
ATOM 665 O O . TYR A 1 82 ? 10.424 -4.599 -31.187 1.00 86.44 82 TYR A O 1
ATOM 673 N N . THR A 1 83 ? 10.928 -3.483 -33.073 1.00 86.81 83 THR A N 1
ATOM 674 C CA . THR A 1 83 ? 12.062 -4.326 -33.460 1.00 86.81 83 THR A CA 1
ATOM 675 C C . THR A 1 83 ? 13.356 -3.530 -33.529 1.00 86.81 83 THR A C 1
ATOM 677 O O . THR A 1 83 ? 13.348 -2.297 -33.518 1.00 86.81 83 THR A O 1
ATOM 680 N N . SER A 1 84 ? 14.480 -4.240 -33.603 1.00 84.94 84 SER A N 1
ATOM 681 C CA . SER A 1 84 ? 15.779 -3.647 -33.909 1.00 84.94 84 SER A CA 1
ATOM 682 C C . SER A 1 84 ? 15.703 -2.889 -35.238 1.00 84.94 84 SER A C 1
ATOM 684 O O . SER A 1 84 ? 15.256 -3.430 -36.252 1.00 84.94 84 SER A O 1
ATOM 686 N N . ILE A 1 85 ? 16.073 -1.606 -35.212 1.00 83.94 85 ILE A N 1
ATOM 687 C CA . ILE A 1 85 ? 15.972 -0.707 -36.364 1.00 83.94 85 ILE A CA 1
ATOM 688 C C . ILE A 1 85 ? 17.320 -0.688 -37.082 1.00 83.94 85 ILE A C 1
ATOM 690 O O . ILE A 1 85 ? 18.332 -0.263 -36.523 1.00 83.94 85 ILE A O 1
ATOM 694 N N . LYS A 1 86 ? 17.322 -1.094 -38.351 1.00 78.69 86 LYS A N 1
ATOM 695 C CA . LYS A 1 86 ? 18.497 -1.040 -39.220 1.00 78.69 86 LYS A CA 1
ATOM 696 C C . LYS A 1 86 ? 18.631 0.355 -39.830 1.00 78.69 86 LYS A C 1
ATOM 698 O O . LYS A 1 86 ? 18.057 0.635 -40.879 1.00 78.69 86 LYS A O 1
ATOM 703 N N . CYS A 1 87 ? 19.360 1.236 -39.153 1.00 76.56 87 CYS A N 1
ATOM 704 C CA . CYS A 1 87 ? 19.660 2.578 -39.650 1.00 76.56 87 CYS A CA 1
ATOM 705 C C . CYS A 1 87 ? 21.152 2.876 -39.541 1.00 76.56 87 CYS A C 1
ATOM 707 O O . CYS A 1 87 ? 21.747 2.683 -38.482 1.00 76.56 87 CYS A O 1
ATOM 709 N N . ASP A 1 88 ? 21.720 3.425 -40.613 1.00 78.75 88 ASP A N 1
ATOM 710 C CA . ASP A 1 88 ? 23.113 3.883 -40.641 1.00 78.75 88 ASP A CA 1
ATOM 711 C C . ASP A 1 88 ? 23.233 5.340 -40.165 1.00 78.75 88 ASP A C 1
ATOM 713 O O . ASP A 1 88 ? 24.306 5.797 -39.764 1.00 78.75 88 ASP A O 1
ATOM 717 N N . THR A 1 89 ? 22.120 6.087 -40.180 1.00 87.06 89 THR A N 1
ATOM 718 C CA . THR A 1 89 ? 22.077 7.496 -39.783 1.00 87.06 89 THR A CA 1
ATOM 719 C C . THR A 1 89 ? 21.090 7.766 -38.647 1.00 87.06 89 THR A C 1
ATOM 721 O O . THR A 1 89 ? 20.014 7.176 -38.545 1.00 87.06 89 THR A O 1
ATOM 724 N N . GLN A 1 90 ? 21.429 8.743 -37.799 1.00 86.38 90 GLN A N 1
ATOM 725 C CA . GLN A 1 90 ? 20.565 9.186 -36.699 1.00 86.38 90 GLN A CA 1
ATOM 726 C C . GLN A 1 90 ? 19.197 9.687 -37.196 1.00 86.38 90 GLN A C 1
ATOM 728 O O . GLN A 1 90 ? 18.189 9.502 -36.521 1.00 86.38 90 GLN A O 1
ATOM 733 N N . GLN A 1 91 ? 19.151 10.331 -38.366 1.00 87.75 91 GLN A N 1
ATOM 734 C CA . GLN A 1 91 ? 17.914 10.894 -38.914 1.00 87.75 91 GLN A CA 1
ATOM 735 C C . GLN A 1 91 ? 16.914 9.806 -39.320 1.00 87.75 91 GLN A C 1
ATOM 737 O O . GLN A 1 91 ? 15.724 9.942 -39.039 1.00 87.75 91 GLN A O 1
ATOM 742 N N . GLU A 1 92 ? 17.384 8.715 -39.925 1.00 87.00 92 GLU A N 1
ATOM 743 C CA . GLU A 1 92 ? 16.544 7.561 -40.269 1.00 87.00 92 GLU A CA 1
ATOM 744 C C . GLU A 1 92 ? 16.019 6.855 -39.016 1.00 87.00 92 GLU A C 1
ATOM 746 O O . GLU A 1 92 ? 14.843 6.486 -38.959 1.00 87.00 92 GLU A O 1
ATOM 751 N N . TYR A 1 93 ? 16.858 6.754 -37.979 1.00 86.88 93 TYR A N 1
ATOM 752 C CA . TYR A 1 93 ? 16.454 6.198 -36.690 1.00 86.88 93 TYR A CA 1
ATOM 753 C C . TYR A 1 93 ? 15.328 7.028 -36.057 1.00 86.88 93 TYR A C 1
ATOM 755 O O . TYR A 1 93 ? 14.293 6.489 -35.668 1.00 86.88 93 TYR A O 1
ATOM 763 N N . LEU A 1 94 ? 15.483 8.357 -36.019 1.00 89.31 94 LEU A N 1
ATOM 764 C CA . LEU A 1 94 ? 14.460 9.266 -35.491 1.00 89.31 94 LEU A CA 1
ATOM 765 C C . LEU A 1 94 ? 13.159 9.222 -36.300 1.00 89.31 94 LEU A C 1
ATOM 767 O O . LEU A 1 94 ? 12.081 9.284 -35.714 1.00 89.31 94 LEU A O 1
ATOM 771 N N . LYS A 1 95 ? 13.244 9.092 -37.630 1.00 88.62 95 LYS A N 1
ATOM 772 C CA . LYS A 1 95 ? 12.063 8.957 -38.489 1.00 88.62 95 LYS A CA 1
ATOM 773 C C . LYS A 1 95 ? 11.290 7.673 -38.176 1.00 88.62 95 LYS A C 1
ATOM 775 O O . LYS A 1 95 ? 10.080 7.739 -38.006 1.00 88.62 95 LYS A O 1
ATOM 780 N N . SER A 1 96 ? 11.994 6.551 -38.038 1.00 85.75 96 SER A N 1
ATOM 781 C CA . SER A 1 96 ? 11.397 5.242 -37.736 1.00 85.75 96 SER A CA 1
ATOM 782 C C . SER A 1 96 ? 10.708 5.228 -36.366 1.00 85.75 96 SER A C 1
ATOM 784 O O . SER A 1 96 ? 9.590 4.742 -36.236 1.00 85.75 96 SER A O 1
ATOM 786 N N . VAL A 1 97 ? 11.333 5.833 -35.349 1.00 86.06 97 VAL A N 1
ATOM 787 C CA . VAL A 1 97 ? 10.717 6.001 -34.018 1.00 86.06 97 VAL A CA 1
ATOM 788 C C . VAL A 1 97 ? 9.511 6.948 -34.070 1.00 86.06 97 VAL A C 1
ATOM 790 O O . VAL A 1 97 ? 8.540 6.749 -33.346 1.00 86.06 97 VAL A O 1
ATOM 793 N N . GLY A 1 98 ? 9.538 7.961 -34.942 1.00 86.38 98 GLY A N 1
ATOM 794 C CA . GLY A 1 98 ? 8.429 8.899 -35.135 1.00 86.38 98 GLY A CA 1
ATOM 795 C C . GLY A 1 98 ? 7.167 8.284 -35.754 1.00 86.38 98 GLY A C 1
ATOM 796 O O . GLY A 1 98 ? 6.096 8.874 -35.639 1.00 86.38 98 GLY A O 1
ATOM 797 N N . GLU A 1 99 ? 7.268 7.112 -36.385 1.00 86.44 99 GLU A N 1
ATOM 798 C CA . GLU A 1 99 ? 6.118 6.367 -36.920 1.00 86.44 99 GLU A CA 1
ATOM 799 C C . GLU A 1 99 ? 5.373 5.571 -35.833 1.00 86.44 99 GLU A C 1
ATOM 801 O O . GLU A 1 99 ? 4.262 5.087 -36.063 1.00 86.44 99 GLU A O 1
ATOM 806 N N . TRP A 1 100 ? 5.953 5.432 -34.637 1.00 87.12 100 TRP A N 1
ATOM 807 C CA . TRP A 1 100 ? 5.327 4.704 -33.538 1.00 87.12 100 TRP A CA 1
ATOM 808 C C . TRP A 1 100 ? 4.141 5.465 -32.936 1.00 87.12 100 TRP A C 1
ATOM 810 O O . TRP A 1 100 ? 4.122 6.692 -32.844 1.00 87.12 100 TRP A O 1
ATOM 820 N N . SER A 1 101 ? 3.134 4.709 -32.488 1.00 85.25 101 SER A N 1
ATOM 821 C CA . SER A 1 101 ? 1.966 5.270 -31.801 1.00 85.25 101 SER A CA 1
ATOM 822 C C . SER A 1 101 ? 2.385 5.989 -30.520 1.00 85.25 101 SER A C 1
ATOM 824 O O . SER A 1 101 ? 3.127 5.434 -29.711 1.00 85.25 101 SER A O 1
ATOM 826 N N . ILE A 1 102 ? 1.829 7.185 -30.304 1.00 85.44 102 ILE A N 1
ATOM 827 C CA . ILE A 1 102 ? 1.981 7.945 -29.053 1.00 85.44 102 ILE A CA 1
ATOM 828 C C . ILE A 1 102 ? 1.409 7.150 -27.873 1.00 85.44 102 ILE A C 1
ATOM 830 O O . ILE A 1 102 ? 1.996 7.121 -26.796 1.00 85.44 102 ILE A O 1
ATOM 834 N N . ASN A 1 103 ? 0.281 6.471 -28.098 1.00 85.12 103 ASN A N 1
ATOM 835 C CA . ASN A 1 103 ? -0.325 5.585 -27.115 1.00 85.12 103 ASN A CA 1
ATOM 836 C C . ASN A 1 103 ? 0.238 4.183 -27.329 1.00 85.12 103 ASN A C 1
ATOM 838 O O . ASN A 1 103 ? -0.157 3.478 -28.267 1.00 85.12 103 ASN A O 1
ATOM 842 N N . THR A 1 104 ? 1.204 3.818 -26.496 1.00 85.56 104 THR A N 1
ATOM 843 C CA . THR A 1 104 ? 1.817 2.493 -26.487 1.00 85.56 104 THR A CA 1
ATOM 844 C C . THR A 1 104 ? 1.017 1.541 -25.608 1.00 85.56 104 THR A C 1
ATOM 846 O O . THR A 1 104 ? 0.360 1.945 -24.654 1.00 85.56 104 THR A O 1
ATOM 849 N N . HIS A 1 105 ? 1.063 0.257 -25.949 1.00 87.69 105 HIS A N 1
ATOM 850 C CA . HIS A 1 105 ? 0.423 -0.782 -25.154 1.00 87.69 105 HIS A CA 1
ATOM 851 C C . HIS A 1 105 ? 1.338 -1.197 -23.979 1.00 87.69 105 HIS A C 1
ATOM 853 O O . HIS A 1 105 ? 2.565 -1.151 -24.139 1.00 87.69 105 HIS A O 1
ATOM 859 N N . PRO A 1 106 ? 0.800 -1.652 -22.828 1.00 88.50 106 PRO A N 1
ATOM 860 C CA . PRO A 1 106 ? 1.586 -2.027 -21.643 1.00 88.50 106 PRO A CA 1
ATOM 861 C C . PRO A 1 106 ? 2.700 -3.043 -21.896 1.00 88.50 106 PRO A C 1
ATOM 863 O O . PRO A 1 106 ? 3.719 -3.041 -21.202 1.00 88.50 106 PRO A O 1
ATOM 866 N N . GLU A 1 107 ? 2.532 -3.880 -22.918 1.00 88.19 107 GLU A N 1
ATOM 867 C CA . GLU A 1 107 ? 3.509 -4.887 -23.335 1.00 88.19 107 GLU A CA 1
ATOM 868 C C . GLU A 1 107 ? 4.903 -4.304 -23.618 1.00 88.19 107 GLU A C 1
ATOM 870 O O . GLU A 1 107 ? 5.901 -4.988 -23.406 1.00 88.19 107 GLU A O 1
ATOM 875 N N . VAL A 1 108 ? 4.989 -3.039 -24.053 1.00 88.06 108 VAL A N 1
ATOM 876 C CA . VAL A 1 108 ? 6.260 -2.354 -24.357 1.00 88.06 108 VAL A CA 1
ATOM 877 C C . VAL A 1 108 ? 7.104 -2.173 -23.097 1.00 88.06 108 VAL A C 1
ATOM 879 O O . VAL A 1 108 ? 8.329 -2.156 -23.152 1.00 88.06 108 VAL A O 1
ATOM 882 N N . PHE A 1 109 ? 6.446 -2.086 -21.944 1.00 87.00 109 PHE A N 1
ATOM 883 C CA . PHE A 1 109 ? 7.079 -1.990 -20.634 1.00 87.00 109 PHE A CA 1
ATOM 884 C C . PHE A 1 109 ? 7.210 -3.360 -19.947 1.00 87.00 109 PHE A C 1
ATOM 886 O O . PHE A 1 109 ? 7.547 -3.424 -18.765 1.00 87.00 109 PHE A O 1
ATOM 893 N N . GLY A 1 110 ? 6.896 -4.457 -20.650 1.00 86.94 110 GLY A N 1
ATOM 894 C CA . GLY A 1 110 ? 6.826 -5.802 -20.076 1.00 86.94 110 GLY A CA 1
ATOM 895 C C . GLY A 1 110 ? 5.661 -5.990 -19.097 1.00 86.94 110 GLY A C 1
ATOM 896 O O . GLY A 1 110 ? 5.721 -6.856 -18.224 1.00 86.94 110 GLY A O 1
ATOM 897 N N . LEU A 1 111 ? 4.616 -5.161 -19.196 1.00 89.81 111 LEU A N 1
ATOM 898 C CA . LEU A 1 111 ? 3.443 -5.212 -18.325 1.00 89.81 111 LEU A CA 1
ATOM 899 C C . LEU A 1 111 ? 2.278 -5.941 -19.003 1.00 89.81 111 LEU A C 1
ATOM 901 O O . LEU A 1 111 ? 2.154 -5.962 -20.223 1.00 89.81 111 LEU A O 1
ATOM 905 N N . HIS A 1 112 ? 1.399 -6.515 -18.183 1.00 91.12 112 HIS A N 1
ATOM 906 C CA . HIS A 1 112 ? 0.136 -7.098 -18.633 1.00 91.12 112 HIS A CA 1
ATOM 907 C C . HIS A 1 112 ? -0.883 -5.999 -18.973 1.00 91.12 112 HIS A C 1
ATOM 909 O O . HIS A 1 112 ? -0.906 -4.964 -18.311 1.00 91.12 112 HIS A O 1
ATOM 915 N N . ASP A 1 113 ? -1.804 -6.266 -19.898 1.00 89.00 113 ASP A N 1
ATOM 916 C CA . ASP A 1 113 ? -2.838 -5.341 -20.406 1.00 89.00 113 ASP A CA 1
ATOM 917 C C . ASP A 1 113 ? -3.713 -4.714 -19.302 1.00 89.00 113 ASP A C 1
ATOM 919 O O . ASP A 1 113 ? -4.198 -3.591 -19.399 1.00 89.00 113 ASP A O 1
ATOM 923 N N . ASN A 1 114 ? -3.855 -5.419 -18.178 1.00 91.62 114 ASN A N 1
ATOM 924 C CA . ASN A 1 114 ? -4.558 -4.935 -16.981 1.00 91.62 114 ASN A CA 1
ATOM 925 C C . ASN A 1 114 ? -3.890 -3.706 -16.335 1.00 91.62 114 ASN A C 1
ATOM 927 O O . ASN A 1 114 ? -4.502 -3.057 -15.480 1.00 91.62 114 ASN A O 1
ATOM 931 N N . ALA A 1 115 ? -2.643 -3.396 -16.697 1.00 90.50 115 ALA A N 1
ATOM 932 C CA . ALA A 1 115 ? -1.949 -2.205 -16.231 1.00 90.50 115 ALA A CA 1
ATOM 933 C C . ALA A 1 115 ? -2.665 -0.929 -16.691 1.00 90.50 115 ALA A C 1
ATOM 935 O O . ALA A 1 115 ? -2.854 -0.039 -15.864 1.00 90.50 115 ALA A O 1
ATOM 936 N N . ASP A 1 116 ? -3.163 -0.883 -17.932 1.00 89.56 116 ASP A N 1
ATOM 937 C CA . ASP A 1 116 ? -3.924 0.265 -18.447 1.00 89.56 116 ASP A CA 1
ATOM 938 C C . ASP A 1 116 ? -5.220 0.468 -17.669 1.00 89.56 116 ASP A C 1
ATOM 940 O O . ASP A 1 116 ? -5.523 1.574 -17.225 1.00 89.56 116 ASP A O 1
ATOM 944 N N . ILE A 1 117 ? -5.955 -0.621 -17.415 1.00 91.56 117 ILE A N 1
ATOM 945 C CA . ILE A 1 117 ? -7.187 -0.582 -16.615 1.00 91.56 117 ILE A CA 1
ATOM 946 C C . ILE A 1 117 ? -6.888 -0.041 -15.213 1.00 91.56 117 ILE A C 1
ATOM 948 O O . ILE A 1 117 ? -7.646 0.767 -14.678 1.00 91.56 117 ILE A O 1
ATOM 952 N N . THR A 1 118 ? -5.782 -0.479 -14.608 1.00 90.38 118 THR A N 1
ATOM 953 C CA . THR A 1 118 ? -5.380 -0.039 -13.267 1.00 90.38 118 THR A CA 1
ATOM 954 C C . THR A 1 118 ? -4.965 1.433 -13.261 1.00 90.38 118 THR A C 1
ATOM 956 O O . THR A 1 118 ? -5.354 2.163 -12.353 1.00 90.38 118 THR A O 1
ATOM 959 N N . CYS A 1 119 ? -4.226 1.880 -14.278 1.00 89.25 119 CYS A N 1
ATOM 960 C CA . CYS A 1 119 ? -3.806 3.268 -14.435 1.00 89.25 119 CYS A CA 1
ATOM 961 C C . CYS A 1 119 ? -5.012 4.199 -14.615 1.00 89.25 119 CYS A C 1
ATOM 963 O O . CYS A 1 119 ? -5.200 5.102 -13.802 1.00 89.25 119 CYS A O 1
ATOM 965 N N . ALA A 1 120 ? -5.891 3.901 -15.577 1.00 91.31 120 ALA A N 1
ATOM 966 C CA . ALA A 1 120 ? -7.108 4.672 -15.828 1.00 91.31 120 ALA A CA 1
ATOM 967 C C . ALA A 1 120 ? -8.024 4.712 -14.596 1.00 91.31 120 ALA A C 1
ATOM 969 O O . ALA A 1 120 ? -8.612 5.744 -14.267 1.00 91.31 120 ALA A O 1
ATOM 970 N N . ARG A 1 121 ? -8.124 3.591 -13.870 1.00 92.94 121 ARG A N 1
ATOM 971 C CA . ARG A 1 121 ? -8.859 3.523 -12.607 1.00 92.94 121 ARG A CA 1
ATOM 972 C C . ARG A 1 121 ? -8.262 4.470 -11.565 1.00 92.94 121 ARG A C 1
ATOM 974 O O . ARG A 1 121 ? -9.020 5.217 -10.954 1.00 92.94 121 ARG A O 1
ATOM 981 N N . ASN A 1 122 ? -6.949 4.431 -11.350 1.00 89.69 122 ASN A N 1
ATOM 982 C CA . ASN A 1 122 ? -6.282 5.280 -10.362 1.00 89.69 122 ASN A CA 1
ATOM 983 C C . ASN A 1 122 ? -6.422 6.767 -10.715 1.00 89.69 122 ASN A C 1
ATOM 985 O O . ASN A 1 122 ? -6.861 7.533 -9.86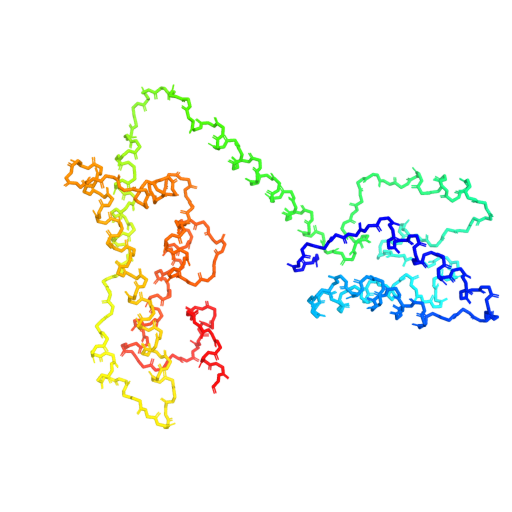8 1.00 89.69 122 ASN A O 1
ATOM 989 N N . GLU A 1 123 ? -6.185 7.150 -11.972 1.00 92.19 123 GLU A N 1
ATOM 990 C CA . GLU A 1 123 ? -6.355 8.531 -12.447 1.00 92.19 123 GLU A CA 1
ATOM 991 C C . GLU A 1 123 ? -7.797 9.029 -12.261 1.00 92.19 123 GLU A C 1
ATOM 993 O O . GLU A 1 123 ? -8.031 10.155 -11.814 1.00 92.19 123 GLU A O 1
ATOM 998 N N . THR A 1 124 ? -8.782 8.165 -12.526 1.00 93.75 124 THR A N 1
ATOM 999 C CA . THR A 1 124 ? -10.195 8.472 -12.266 1.00 93.75 124 THR A CA 1
ATOM 1000 C C . THR A 1 124 ? -10.443 8.702 -10.776 1.00 93.75 124 THR A C 1
ATOM 1002 O O . THR A 1 124 ? -11.093 9.680 -10.409 1.00 93.75 124 THR A O 1
ATOM 1005 N N . PHE A 1 125 ? -9.933 7.830 -9.899 1.00 88.81 125 PHE A N 1
ATOM 1006 C CA . PHE A 1 125 ? -10.097 7.991 -8.452 1.00 88.81 125 PHE A CA 1
ATOM 1007 C C . PHE A 1 125 ? -9.403 9.248 -7.922 1.00 88.81 125 PHE A C 1
ATOM 1009 O O . PHE A 1 125 ? -10.007 9.950 -7.115 1.00 88.81 125 PHE A O 1
ATOM 1016 N N . ASP A 1 126 ? -8.203 9.567 -8.402 1.00 88.69 126 ASP A N 1
ATOM 1017 C CA . ASP A 1 126 ? -7.459 10.770 -8.014 1.00 88.69 126 ASP A CA 1
ATOM 1018 C C . ASP A 1 126 ? -8.177 12.043 -8.479 1.00 88.69 126 ASP A C 1
ATOM 1020 O O . ASP A 1 126 ? -8.313 13.006 -7.718 1.00 88.69 126 ASP A O 1
ATOM 1024 N N . THR A 1 127 ? -8.726 12.031 -9.696 1.00 92.38 127 THR A N 1
ATOM 1025 C CA . THR A 1 127 ? -9.544 13.131 -10.222 1.00 92.38 127 THR A CA 1
ATOM 1026 C C . THR A 1 127 ? -10.805 13.325 -9.380 1.00 92.38 127 THR A C 1
ATOM 1028 O O . THR A 1 127 ? -11.104 14.442 -8.961 1.00 92.38 127 THR A O 1
ATOM 1031 N N . LEU A 1 128 ? -11.530 12.244 -9.068 1.00 89.56 128 LEU A N 1
ATOM 1032 C CA . LEU A 1 128 ? -12.732 12.304 -8.231 1.00 89.56 128 LEU A CA 1
ATOM 1033 C C . LEU A 1 128 ? -12.414 12.763 -6.805 1.00 89.56 128 LEU A C 1
ATOM 1035 O O . LEU A 1 128 ? -13.131 13.599 -6.263 1.00 89.56 128 LEU A O 1
ATOM 1039 N N . ALA A 1 129 ? -11.329 12.266 -6.207 1.00 82.88 129 ALA A N 1
ATOM 1040 C CA . ALA A 1 129 ? -10.869 12.710 -4.895 1.00 82.88 129 ALA A CA 1
ATOM 1041 C C . ALA A 1 129 ? -10.544 14.210 -4.899 1.00 82.88 129 ALA A C 1
ATOM 1043 O O . ALA A 1 129 ? -10.933 14.933 -3.983 1.00 82.88 129 ALA A O 1
ATOM 1044 N N . THR A 1 130 ? -9.900 14.692 -5.962 1.00 85.69 130 THR A N 1
ATOM 1045 C CA . THR A 1 130 ? -9.594 16.113 -6.147 1.00 85.69 130 THR A CA 1
ATOM 1046 C C . THR A 1 130 ? -10.874 16.949 -6.259 1.00 85.69 130 THR A C 1
ATOM 1048 O O . THR A 1 130 ? -10.987 17.979 -5.597 1.00 85.69 130 THR A O 1
ATOM 1051 N N . ILE A 1 131 ? -11.874 16.488 -7.019 1.00 86.88 131 ILE A N 1
ATOM 1052 C CA . ILE A 1 131 ? -13.189 17.146 -7.126 1.00 86.88 131 ILE A CA 1
ATOM 1053 C C . ILE A 1 131 ? -13.876 17.231 -5.758 1.00 86.88 131 ILE A C 1
ATOM 1055 O O . ILE A 1 131 ? -14.337 18.305 -5.386 1.00 86.88 131 ILE A O 1
ATOM 1059 N N . VAL A 1 132 ? -13.883 16.146 -4.976 1.00 80.75 132 VAL A N 1
ATOM 1060 C CA . VAL A 1 132 ? -14.465 16.132 -3.620 1.00 80.75 132 VAL A CA 1
ATOM 1061 C C . VAL A 1 132 ? -13.792 17.163 -2.708 1.00 80.75 132 VAL A C 1
ATOM 1063 O O . VAL A 1 132 ? -14.473 17.845 -1.944 1.00 80.75 132 VAL A O 1
ATOM 1066 N N . VAL A 1 133 ? -12.467 17.324 -2.802 1.00 77.06 133 VAL A N 1
ATOM 1067 C CA . VAL A 1 133 ? -11.741 18.366 -2.056 1.00 77.06 133 VAL A CA 1
ATOM 1068 C C . VAL A 1 133 ? -12.175 19.770 -2.497 1.00 77.06 133 VAL A C 1
ATOM 1070 O O . VAL A 1 133 ? -12.359 20.645 -1.649 1.00 77.06 133 VAL A O 1
ATOM 1073 N N . PHE A 1 134 ? -12.382 19.994 -3.799 1.00 77.69 134 PHE A N 1
ATOM 1074 C CA . PHE A 1 134 ? -12.842 21.282 -4.330 1.00 77.69 134 PHE A CA 1
ATOM 1075 C C . PHE A 1 134 ? -14.309 21.602 -4.002 1.00 77.69 134 PHE A C 1
ATOM 1077 O O . PHE A 1 134 ? -14.634 22.772 -3.799 1.00 77.69 134 PHE A O 1
ATOM 1084 N N . GLU A 1 135 ? -15.189 20.603 -3.895 1.00 71.38 135 GLU A N 1
ATOM 1085 C CA . GLU A 1 135 ? -16.596 20.802 -3.510 1.00 71.38 135 GLU A CA 1
ATOM 1086 C C . GLU A 1 135 ? -16.767 21.220 -2.030 1.00 71.38 135 GLU A C 1
ATOM 1088 O O . GLU A 1 135 ? -17.825 21.718 -1.647 1.00 71.38 135 GLU A O 1
ATOM 1093 N N . GLY A 1 136 ? -15.732 21.087 -1.188 1.00 54.97 136 GLY A N 1
ATOM 1094 C CA . GLY A 1 136 ? -15.868 21.080 0.274 1.00 54.97 136 GLY A CA 1
ATOM 1095 C C . GLY A 1 136 ? -15.187 22.191 1.087 1.00 54.97 136 GLY A C 1
ATOM 1096 O O . GLY A 1 136 ? -14.587 21.878 2.108 1.00 54.97 136 GLY A O 1
ATOM 1097 N N . THR A 1 137 ? -15.305 23.474 0.714 1.00 52.09 137 THR A N 1
ATOM 1098 C CA . THR A 1 137 ? -15.280 24.616 1.683 1.00 52.09 137 THR A CA 1
ATOM 1099 C C . THR A 1 137 ? -16.274 25.742 1.353 1.00 52.09 137 THR A C 1
ATOM 1101 O O . THR A 1 137 ? -16.500 26.630 2.176 1.00 52.09 137 THR A O 1
ATOM 1104 N N . GLY A 1 138 ? -16.919 25.713 0.182 1.00 41.50 138 GLY A N 1
ATOM 1105 C CA . GLY A 1 138 ? -17.958 26.670 -0.194 1.00 41.50 138 GLY A CA 1
ATOM 1106 C C . GLY A 1 138 ? -19.336 26.186 0.241 1.00 41.50 138 GLY A C 1
ATOM 1107 O O . GLY A 1 138 ? -19.858 25.228 -0.318 1.00 41.50 138 GLY A O 1
ATOM 1108 N N . GLY A 1 139 ? -19.938 26.851 1.230 1.00 50.34 139 GLY A N 1
ATOM 1109 C CA . GLY A 1 139 ? -21.301 26.568 1.677 1.00 50.34 139 GLY A CA 1
ATOM 1110 C C . GLY A 1 139 ? -22.301 26.586 0.517 1.00 50.34 139 GLY A C 1
ATOM 1111 O O . GLY A 1 139 ? -22.567 27.634 -0.066 1.00 50.34 139 GLY A O 1
ATOM 1112 N N . GLY A 1 140 ? -22.874 25.423 0.206 1.00 39.09 140 GLY A N 1
ATOM 1113 C CA . GLY A 1 140 ? -23.832 25.247 -0.877 1.00 39.09 140 GLY A CA 1
ATOM 1114 C C . GLY A 1 140 ? -25.048 24.445 -0.429 1.00 39.09 140 GLY A C 1
ATOM 1115 O O . GLY A 1 140 ? -24.973 23.235 -0.281 1.00 39.09 140 GLY A O 1
ATOM 1116 N N . GLY A 1 141 ? -26.175 25.141 -0.251 1.00 41.28 141 GLY A N 1
ATOM 1117 C CA . GLY A 1 141 ? -27.524 24.581 -0.358 1.00 41.28 141 GLY A CA 1
ATOM 1118 C C . GLY A 1 141 ? -28.014 23.706 0.798 1.00 41.28 141 GLY A C 1
ATOM 1119 O O . GLY A 1 141 ? -27.774 22.506 0.840 1.00 41.28 141 GLY A O 1
ATOM 1120 N N . LYS A 1 142 ? -28.857 24.282 1.666 1.00 45.34 142 LYS A N 1
ATOM 1121 C CA . LYS A 1 142 ? -29.821 23.524 2.482 1.00 45.34 142 LYS A CA 1
ATOM 1122 C C . LYS A 1 142 ? -30.790 22.770 1.558 1.00 45.34 142 LYS A C 1
ATOM 1124 O O . LYS A 1 142 ? -31.879 23.261 1.273 1.00 45.34 142 LYS A O 1
ATOM 1129 N N . ALA A 1 143 ? -30.406 21.592 1.088 1.00 41.62 143 ALA A N 1
ATOM 1130 C CA . ALA A 1 143 ? -31.304 20.647 0.444 1.00 41.62 143 ALA A CA 1
ATOM 1131 C C . ALA A 1 143 ? -31.586 19.526 1.445 1.00 41.62 143 ALA A C 1
ATOM 1133 O O . ALA A 1 143 ? -30.709 18.709 1.671 1.00 41.62 143 ALA A O 1
ATOM 1134 N N . ALA A 1 144 ? -32.768 19.569 2.078 1.00 50.00 144 ALA A N 1
ATOM 1135 C CA . ALA A 1 144 ? -33.510 18.502 2.779 1.00 50.00 144 ALA A CA 1
ATOM 1136 C C . ALA A 1 144 ? -32.770 17.185 3.140 1.00 50.00 144 ALA A C 1
ATOM 1138 O O . ALA A 1 144 ? -33.281 16.091 2.910 1.00 50.00 144 ALA A O 1
ATOM 1139 N N . GLY A 1 145 ? -31.580 17.284 3.718 1.00 60.16 145 GLY A N 1
ATOM 1140 C CA . GLY A 1 145 ? -30.681 16.180 4.013 1.00 60.16 145 GLY A CA 1
ATOM 1141 C C . GLY A 1 145 ? -30.071 16.379 5.390 1.00 60.16 145 GLY A C 1
ATOM 1142 O O . GLY A 1 145 ? -30.014 17.505 5.893 1.00 60.16 145 GLY A O 1
ATOM 1143 N N . LYS A 1 146 ? -29.667 15.265 6.005 1.00 68.06 146 LYS A N 1
ATOM 1144 C CA . LYS A 1 146 ? -29.025 15.241 7.324 1.00 68.06 146 LYS A CA 1
ATOM 1145 C C . LYS A 1 146 ? -27.873 16.243 7.361 1.00 68.06 146 LYS A C 1
ATOM 1147 O O . LYS A 1 146 ? -27.117 16.347 6.393 1.00 68.06 146 LYS A O 1
ATOM 1152 N N . THR A 1 147 ? -27.742 16.981 8.460 1.00 80.19 147 THR A N 1
ATOM 1153 C CA . THR A 1 147 ? -26.608 17.903 8.624 1.00 80.19 147 THR A CA 1
ATOM 1154 C C . THR A 1 147 ? -25.285 17.121 8.593 1.00 80.19 147 THR A C 1
ATOM 1156 O O . THR A 1 147 ? -25.276 15.936 8.937 1.00 80.19 147 THR A O 1
ATOM 1159 N N . PRO A 1 148 ? -24.151 17.736 8.205 1.00 78.19 148 PRO A N 1
ATOM 1160 C CA . PRO A 1 148 ? -22.852 17.056 8.241 1.00 78.19 148 PRO A CA 1
ATOM 1161 C C . PRO A 1 148 ? -22.559 16.422 9.612 1.00 78.19 148 PRO A C 1
ATOM 1163 O O . PRO A 1 148 ? -22.057 15.304 9.693 1.00 78.19 148 PRO A O 1
ATOM 1166 N N . ASP A 1 149 ? -22.983 17.092 10.682 1.00 84.94 149 ASP A N 1
ATOM 1167 C CA . ASP A 1 149 ? -22.891 16.624 12.064 1.00 84.94 149 ASP A CA 1
ATOM 1168 C C . ASP A 1 149 ? -23.772 15.401 12.350 1.00 84.94 149 ASP A C 1
ATOM 1170 O O . ASP A 1 149 ? -23.331 14.453 13.007 1.00 84.94 149 ASP A O 1
ATOM 1174 N N . GLU A 1 150 ? -25.002 15.374 11.832 1.00 85.31 150 GLU A N 1
ATOM 1175 C CA . GLU A 1 150 ? -25.890 14.211 11.924 1.00 85.31 150 GLU A CA 1
ATOM 1176 C C . GLU A 1 150 ? -25.322 13.007 11.167 1.00 85.31 150 GLU A C 1
ATOM 1178 O O . GLU A 1 150 ? -25.343 11.894 11.697 1.00 85.31 150 GLU A O 1
ATOM 1183 N N . VAL A 1 151 ? -24.767 13.223 9.968 1.00 85.44 151 VAL A N 1
ATOM 1184 C CA . VAL A 1 151 ? -24.140 12.165 9.157 1.00 85.44 151 VAL A CA 1
ATOM 1185 C C . VAL A 1 151 ? -22.929 11.579 9.879 1.00 85.44 151 VAL A C 1
ATOM 1187 O O . VAL A 1 151 ? -22.827 10.360 10.022 1.00 85.44 151 VAL A O 1
ATOM 1190 N N . VAL A 1 152 ? -22.032 12.428 10.391 1.00 87.19 152 VAL A N 1
ATOM 1191 C CA . VAL A 1 152 ? -20.848 11.978 11.139 1.00 87.19 152 VAL A CA 1
ATOM 1192 C C . VAL A 1 152 ? -21.254 11.266 12.430 1.00 87.19 152 VAL A C 1
ATOM 1194 O O . VAL A 1 152 ? -20.667 10.239 12.775 1.00 87.19 152 VAL A O 1
ATOM 1197 N N . THR A 1 153 ? -22.289 11.742 13.124 1.00 89.00 153 THR A N 1
ATOM 1198 C CA . THR A 1 153 ? -22.802 11.096 14.342 1.00 89.00 153 THR A CA 1
ATOM 1199 C C . THR A 1 153 ? -23.394 9.718 14.049 1.00 89.00 153 THR A C 1
ATOM 1201 O O . THR A 1 153 ? -23.129 8.760 14.778 1.00 89.00 153 THR A O 1
ATOM 1204 N N . GLU A 1 154 ? -24.195 9.588 12.992 1.00 88.44 154 GLU A N 1
ATOM 1205 C CA . GLU A 1 154 ? -24.773 8.310 12.572 1.00 88.44 154 GLU A CA 1
ATOM 1206 C C . GLU A 1 154 ? -23.693 7.324 12.125 1.00 88.44 154 GLU A C 1
ATOM 1208 O O . GLU A 1 154 ? -23.715 6.165 12.547 1.00 88.44 154 GLU A O 1
ATOM 1213 N N . LEU A 1 155 ? -22.714 7.785 11.343 1.00 88.06 155 LEU A N 1
ATOM 1214 C CA . LEU A 1 155 ? -21.577 6.973 10.919 1.00 88.06 155 LEU A CA 1
ATOM 1215 C C . LEU A 1 155 ? -20.767 6.500 12.129 1.00 88.06 155 LEU A C 1
ATOM 1217 O O . LEU A 1 155 ? -20.482 5.310 12.250 1.00 88.06 155 LEU A O 1
ATOM 1221 N N . SER A 1 156 ? -20.473 7.401 13.067 1.00 89.81 156 SER A N 1
ATOM 1222 C CA . SER A 1 156 ? -19.768 7.085 14.314 1.00 89.81 156 SER A CA 1
ATOM 1223 C C . SER A 1 156 ? -20.510 6.020 15.123 1.00 89.81 156 SER A C 1
ATOM 1225 O O . SER A 1 156 ? -19.910 5.035 15.550 1.00 89.81 156 SER A O 1
ATOM 1227 N N . LYS A 1 157 ? -21.835 6.155 15.270 1.00 90.75 157 LYS A N 1
ATOM 1228 C CA . LYS A 1 157 ? -22.684 5.153 15.934 1.00 90.75 157 LYS A CA 1
ATOM 1229 C C . LYS A 1 157 ? -22.714 3.821 15.182 1.00 90.75 157 LYS A C 1
ATOM 1231 O O . LYS A 1 157 ? -22.679 2.772 15.818 1.00 90.75 157 LYS A O 1
ATOM 1236 N N . ASN A 1 158 ? -22.749 3.838 13.848 1.00 90.56 158 ASN A N 1
ATOM 1237 C CA . ASN A 1 158 ? -22.716 2.620 13.039 1.00 90.56 158 ASN A CA 1
ATOM 1238 C C . ASN A 1 158 ? -21.388 1.872 13.212 1.00 90.56 158 ASN A C 1
ATOM 1240 O O . ASN A 1 158 ? -21.387 0.662 13.426 1.00 90.56 158 ASN A O 1
ATOM 1244 N N . ILE A 1 159 ? -20.268 2.599 13.180 1.00 90.12 159 ILE A N 1
ATOM 1245 C CA . ILE A 1 159 ? -18.929 2.047 13.399 1.00 90.12 159 ILE A CA 1
ATOM 1246 C C . ILE A 1 159 ? -18.822 1.470 14.817 1.00 90.12 159 ILE A C 1
ATOM 1248 O O . ILE A 1 159 ? -18.421 0.318 14.973 1.00 90.12 159 ILE A O 1
ATOM 1252 N N . LEU A 1 160 ? -19.262 2.212 15.840 1.00 89.44 160 LEU A N 1
ATOM 1253 C CA . LEU A 1 160 ? -19.316 1.733 17.227 1.00 89.44 160 LEU A CA 1
ATOM 1254 C C . LEU A 1 160 ? -20.194 0.484 17.398 1.00 89.44 160 LEU A C 1
ATOM 1256 O O . LEU A 1 160 ? -19.879 -0.361 18.229 1.00 89.44 160 LEU A O 1
ATOM 1260 N N . GLY A 1 161 ? -21.275 0.359 16.623 1.00 87.94 161 GLY A N 1
ATOM 1261 C CA . GLY A 1 161 ? -22.157 -0.810 16.641 1.00 87.94 161 GLY A CA 1
ATOM 1262 C C . GLY A 1 161 ? -21.576 -2.038 15.933 1.00 87.94 161 GLY A C 1
ATOM 1263 O O . GLY A 1 161 ? -21.863 -3.164 16.328 1.00 87.94 161 GLY A O 1
ATOM 1264 N N . ARG A 1 162 ? -20.743 -1.842 14.903 1.00 86.69 162 ARG A N 1
ATOM 1265 C CA . ARG A 1 162 ? -20.050 -2.937 14.195 1.00 86.69 162 ARG A CA 1
ATOM 1266 C C . ARG A 1 162 ? -18.828 -3.452 14.946 1.00 86.69 162 ARG A C 1
ATOM 1268 O O . ARG A 1 162 ? -18.395 -4.577 14.711 1.00 86.69 162 ARG A O 1
ATOM 1275 N N . ILE A 1 163 ? -18.241 -2.618 15.795 1.00 84.94 163 ILE A N 1
ATOM 1276 C CA . ILE A 1 163 ? -16.987 -2.907 16.476 1.00 84.94 163 ILE A CA 1
ATOM 1277 C C . ILE A 1 163 ? -17.264 -3.374 17.910 1.00 84.94 163 ILE A C 1
ATOM 1279 O O . ILE A 1 163 ? -17.952 -2.710 18.686 1.00 84.94 163 ILE A O 1
ATOM 1283 N N . ARG A 1 164 ? -16.686 -4.521 18.290 1.00 84.88 164 ARG A N 1
ATOM 1284 C CA . ARG A 1 164 ? -16.822 -5.072 19.647 1.00 84.88 164 ARG A CA 1
ATOM 1285 C C . ARG A 1 164 ? -16.157 -4.195 20.717 1.00 84.88 164 ARG A C 1
ATOM 1287 O O . ARG A 1 164 ? -15.340 -3.316 20.440 1.00 84.88 164 ARG A O 1
ATOM 1294 N N . ALA A 1 165 ? -16.493 -4.459 21.978 1.00 84.62 165 ALA A N 1
ATOM 1295 C CA . ALA A 1 165 ? -15.731 -3.935 23.106 1.00 84.62 165 ALA A CA 1
ATOM 1296 C C . ALA A 1 165 ? -14.294 -4.508 23.106 1.00 84.62 165 ALA A C 1
ATOM 1298 O O . ALA A 1 165 ? -14.087 -5.614 22.585 1.00 84.62 165 ALA A O 1
ATOM 1299 N N . PRO A 1 166 ? -13.310 -3.790 23.689 1.00 86.56 166 PRO A N 1
ATOM 1300 C CA . PRO A 1 166 ? -11.953 -4.304 23.869 1.00 86.56 166 PRO A CA 1
ATOM 1301 C C . PRO A 1 166 ? -11.950 -5.701 24.504 1.00 86.56 166 PRO A C 1
ATOM 1303 O O . PRO A 1 166 ? -12.822 -6.024 25.312 1.00 86.56 166 PRO A O 1
ATOM 1306 N N . PHE A 1 167 ? -10.985 -6.537 24.128 1.00 86.44 167 PHE A N 1
ATOM 1307 C CA . PHE A 1 167 ? -10.834 -7.869 24.706 1.00 86.44 167 PHE A CA 1
ATOM 1308 C C . PHE A 1 167 ? -10.444 -7.781 26.181 1.00 86.44 167 PHE A C 1
ATOM 1310 O O . PHE A 1 167 ? -9.632 -6.931 26.565 1.00 86.44 167 PHE A O 1
ATOM 1317 N N . ASP A 1 168 ? -10.979 -8.696 26.988 1.00 87.81 168 ASP A N 1
ATOM 1318 C CA . ASP A 1 168 ? -10.513 -8.900 28.355 1.00 87.81 168 ASP A CA 1
ATOM 1319 C C . ASP A 1 168 ? -9.199 -9.687 28.324 1.00 87.81 168 ASP A C 1
ATOM 1321 O O . ASP A 1 168 ? -9.167 -10.907 28.166 1.00 87.81 168 ASP A O 1
ATOM 1325 N N . ILE A 1 169 ? -8.092 -8.956 28.433 1.00 87.88 169 ILE A N 1
ATOM 1326 C CA . ILE A 1 169 ? -6.749 -9.528 28.334 1.00 87.88 169 ILE A CA 1
ATOM 1327 C C . ILE A 1 169 ? -6.476 -10.523 29.468 1.00 87.88 169 ILE A C 1
ATOM 1329 O O . ILE A 1 169 ? -5.757 -11.493 29.240 1.00 87.88 169 ILE A O 1
ATOM 1333 N N . ALA A 1 170 ? -7.069 -10.334 30.653 1.00 86.75 170 ALA A N 1
ATOM 1334 C CA . ALA A 1 170 ? -6.865 -11.244 31.777 1.00 86.75 170 ALA A CA 1
ATOM 1335 C C . ALA A 1 170 ? -7.454 -12.628 31.468 1.00 86.75 170 ALA A C 1
ATOM 1337 O O . ALA A 1 170 ? -6.777 -13.640 31.639 1.00 86.75 170 ALA A O 1
ATOM 1338 N N . GLN A 1 171 ? -8.661 -12.670 30.896 1.00 87.56 171 GLN A N 1
ATOM 1339 C CA . GLN A 1 171 ? -9.286 -13.924 30.464 1.00 87.56 171 GLN A CA 1
ATOM 1340 C C . GLN A 1 171 ? -8.514 -14.607 29.329 1.00 87.56 171 GLN A C 1
ATOM 1342 O O . GLN A 1 171 ? -8.430 -15.833 29.285 1.00 87.56 171 GLN A O 1
ATOM 1347 N N . PHE A 1 172 ? -7.939 -13.833 28.403 1.00 85.38 172 PHE A N 1
ATOM 1348 C CA . PHE A 1 172 ? -7.080 -14.386 27.351 1.00 85.38 172 PHE A CA 1
ATOM 1349 C C . PHE A 1 172 ? -5.808 -15.012 27.929 1.00 85.38 172 PHE A C 1
ATOM 1351 O O . PHE A 1 172 ? -5.431 -16.099 27.506 1.00 85.38 172 PHE A O 1
ATOM 1358 N N . GLN A 1 173 ? -5.175 -14.362 28.906 1.00 86.44 173 GLN A N 1
ATOM 1359 C CA . GLN A 1 173 ? -3.971 -14.874 29.566 1.00 86.44 173 GLN A CA 1
ATOM 1360 C C . GLN A 1 173 ? -4.243 -16.123 30.410 1.00 86.44 173 GLN A C 1
ATOM 1362 O O . GLN A 1 173 ? -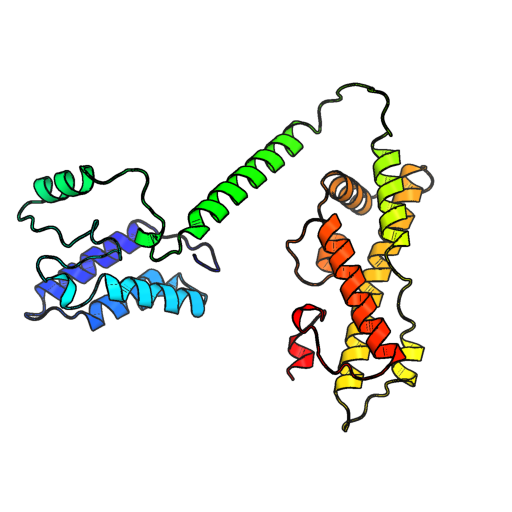3.408 -17.023 30.450 1.00 86.44 173 GLN A O 1
ATOM 1367 N N . GLU A 1 174 ? -5.403 -16.192 31.064 1.00 86.62 174 GLU A N 1
ATOM 1368 C CA . GLU A 1 174 ? -5.811 -17.363 31.843 1.00 86.62 174 GLU A CA 1
ATOM 1369 C C . GLU A 1 174 ? -6.120 -18.564 30.940 1.00 86.62 174 GLU A C 1
ATOM 1371 O O . GLU A 1 174 ? -5.664 -19.678 31.202 1.00 86.62 174 GLU A O 1
ATOM 1376 N N . LYS A 1 175 ? -6.857 -18.339 29.844 1.00 84.75 175 LYS A N 1
ATOM 1377 C CA . LYS A 1 175 ? -7.256 -19.399 28.908 1.00 84.75 175 LYS A CA 1
ATOM 1378 C C . LYS A 1 175 ? -6.100 -19.883 28.030 1.00 84.75 175 LYS A C 1
ATOM 1380 O O . LYS A 1 175 ? -6.021 -21.073 27.729 1.00 84.75 175 LYS A O 1
ATOM 1385 N N . PHE A 1 176 ? -5.201 -18.978 27.646 1.00 83.81 176 PHE A N 1
ATOM 1386 C CA . PHE A 1 176 ? -4.049 -19.249 26.784 1.00 83.81 176 PHE A CA 1
ATOM 1387 C C . PHE A 1 176 ? -2.743 -18.867 27.497 1.00 83.81 176 PHE A C 1
ATOM 1389 O O . PHE A 1 176 ? -2.102 -17.872 27.145 1.00 83.81 176 PHE A O 1
ATOM 1396 N N . PRO A 1 177 ? -2.326 -19.643 28.515 1.00 83.12 177 PRO A N 1
ATOM 1397 C CA . PRO A 1 177 ? -1.086 -19.378 29.227 1.00 83.12 177 PRO A CA 1
ATOM 1398 C C . PRO A 1 177 ? 0.121 -19.601 28.312 1.00 83.12 177 PRO A C 1
ATOM 1400 O O . PRO A 1 177 ? 0.126 -20.487 27.454 1.00 83.12 177 PRO A O 1
ATOM 1403 N N . THR A 1 178 ? 1.179 -18.826 28.541 1.00 79.69 178 THR A N 1
ATOM 1404 C CA . THR A 1 178 ? 2.454 -18.976 27.835 1.00 79.69 178 THR A CA 1
ATOM 1405 C C . THR A 1 178 ? 3.049 -20.352 28.130 1.00 79.69 178 THR A C 1
ATOM 1407 O O . THR A 1 178 ? 3.561 -20.597 29.223 1.00 79.69 178 THR A O 1
ATOM 1410 N N . LYS A 1 179 ? 2.978 -21.256 27.152 1.00 78.50 179 LYS A N 1
ATOM 1411 C CA . LYS A 1 179 ? 3.549 -22.603 27.211 1.00 78.50 179 LYS A CA 1
ATOM 1412 C C . LYS A 1 179 ? 4.568 -22.760 26.095 1.00 78.50 179 LYS A C 1
ATOM 1414 O O . LYS A 1 179 ? 4.310 -22.364 24.965 1.00 78.50 179 LYS A O 1
ATOM 1419 N N . TYR A 1 180 ? 5.704 -23.378 26.406 1.00 70.19 180 TYR A N 1
ATOM 1420 C CA . TYR A 1 180 ? 6.737 -23.665 25.406 1.00 70.19 180 TYR A CA 1
ATOM 1421 C C . TYR A 1 180 ? 6.234 -24.619 24.307 1.00 70.19 180 TYR A C 1
ATOM 1423 O O . TYR A 1 180 ? 6.597 -24.475 23.148 1.00 70.19 180 TYR A O 1
ATOM 1431 N N . GLU A 1 181 ? 5.354 -25.555 24.669 1.00 75.06 181 GLU A N 1
ATOM 1432 C CA . GLU A 1 181 ? 4.765 -26.555 23.765 1.00 75.06 181 GLU A CA 1
ATOM 1433 C C . GLU A 1 181 ? 3.751 -25.961 22.773 1.00 75.06 181 GLU A C 1
ATOM 1435 O O . GLU A 1 181 ? 3.420 -26.602 21.780 1.00 75.06 181 GLU A O 1
ATOM 1440 N N . ASP A 1 182 ? 3.258 -24.748 23.037 1.00 79.88 182 ASP A N 1
ATOM 1441 C CA . ASP A 1 182 ? 2.207 -24.106 22.254 1.00 79.88 182 ASP A CA 1
ATOM 1442 C C . ASP A 1 182 ? 2.464 -22.595 22.147 1.00 79.88 182 ASP A C 1
ATOM 1444 O O . ASP A 1 182 ? 1.845 -21.761 22.819 1.00 79.88 182 ASP A O 1
ATOM 1448 N N . SER A 1 183 ? 3.430 -22.249 21.292 1.00 82.38 183 SER A N 1
ATOM 1449 C CA . SER A 1 183 ? 3.845 -20.867 21.013 1.00 82.38 183 SER A CA 1
ATOM 1450 C C . SER A 1 183 ? 2.711 -20.002 20.450 1.00 82.38 183 SER A C 1
ATOM 1452 O O . SER A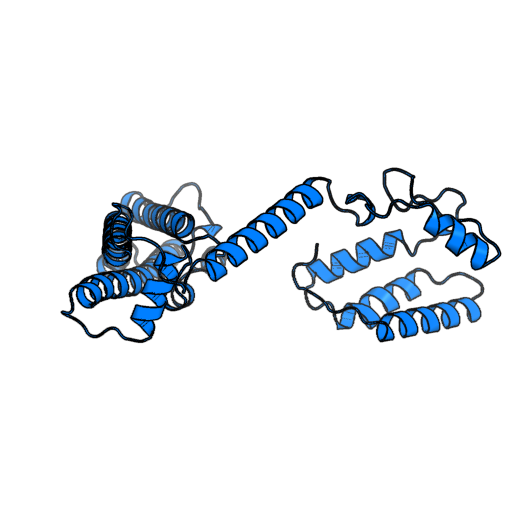 1 183 ? 2.708 -18.779 20.614 1.00 82.38 183 SER A O 1
ATOM 1454 N N . MET A 1 184 ? 1.701 -20.628 19.843 1.00 84.38 184 MET A N 1
ATOM 1455 C CA . MET A 1 184 ? 0.553 -19.954 19.243 1.00 84.38 184 MET A CA 1
ATOM 1456 C C . MET A 1 184 ? -0.345 -19.282 20.293 1.00 84.38 184 MET A C 1
ATOM 1458 O O . MET A 1 184 ? -0.973 -18.262 19.998 1.00 84.38 184 MET A O 1
ATOM 1462 N N . ASN A 1 185 ? -0.334 -19.765 21.539 1.00 86.25 185 ASN A N 1
ATOM 1463 C CA . ASN A 1 185 ? -1.009 -19.102 22.660 1.00 86.25 185 A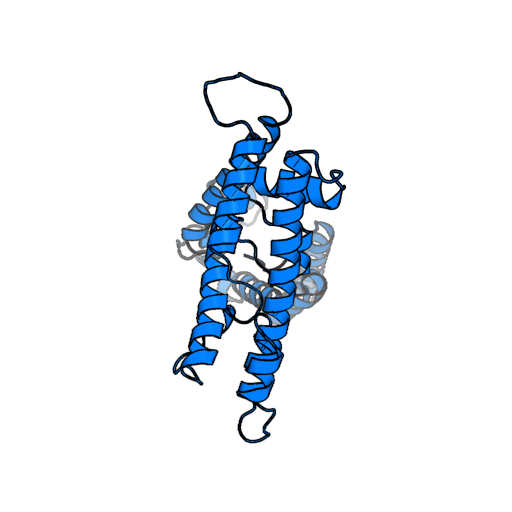SN A CA 1
ATOM 1464 C C . ASN A 1 185 ? -0.430 -17.712 22.935 1.00 86.25 185 ASN A C 1
ATOM 1466 O O . ASN A 1 185 ? -1.161 -16.753 23.181 1.00 86.25 185 ASN A O 1
ATOM 1470 N N . THR A 1 186 ? 0.889 -17.563 22.824 1.00 86.50 186 THR A N 1
ATOM 1471 C CA . THR A 1 186 ? 1.528 -16.254 22.972 1.00 86.50 186 THR A CA 1
ATOM 1472 C C . THR A 1 186 ? 1.141 -15.319 21.829 1.00 86.50 186 THR A C 1
ATOM 1474 O O . THR A 1 186 ? 0.867 -14.146 22.080 1.00 86.50 186 THR A O 1
ATOM 1477 N N . VAL A 1 187 ? 1.046 -15.830 20.597 1.00 88.06 187 VAL A N 1
ATOM 1478 C CA . VAL A 1 187 ? 0.643 -15.033 19.427 1.00 88.06 187 VAL A CA 1
ATOM 1479 C C . VAL A 1 187 ? -0.770 -14.474 19.608 1.00 88.06 187 VAL A C 1
ATOM 1481 O O . VAL A 1 187 ? -0.950 -13.262 19.510 1.00 88.06 187 VAL A O 1
ATOM 1484 N N . VAL A 1 188 ? -1.762 -15.308 19.947 1.00 88.38 188 VAL A N 1
ATOM 1485 C CA . VAL A 1 188 ? -3.155 -14.841 20.087 1.00 88.38 188 VAL A CA 1
ATOM 1486 C C . VAL A 1 188 ? -3.323 -13.827 21.223 1.00 88.38 188 VAL A C 1
ATOM 1488 O O . VAL A 1 188 ? -4.046 -12.845 21.062 1.00 88.38 188 VAL A O 1
ATOM 1491 N N . VAL A 1 189 ? -2.609 -13.997 22.343 1.00 89.69 189 VAL A N 1
ATOM 1492 C CA . VAL A 1 189 ? -2.633 -13.034 23.458 1.00 89.69 189 VAL A CA 1
ATOM 1493 C C . VAL A 1 189 ? -2.020 -11.695 23.037 1.00 89.69 189 VAL A C 1
ATOM 1495 O O . VAL A 1 189 ? -2.599 -10.642 23.307 1.00 89.69 189 VAL A O 1
ATOM 1498 N N . GLN A 1 190 ? -0.876 -11.705 22.347 1.00 89.81 190 GLN A N 1
ATOM 1499 C CA . GLN A 1 190 ? -0.227 -10.478 21.867 1.00 89.81 190 GLN A CA 1
ATOM 1500 C C . GLN A 1 190 ? -1.082 -9.739 20.832 1.00 89.81 190 GLN A C 1
ATOM 1502 O O . GLN A 1 190 ? -1.208 -8.513 20.880 1.00 89.81 190 GLN A O 1
ATOM 1507 N N . GLU A 1 191 ? -1.708 -10.480 19.924 1.00 90.62 191 GLU A N 1
ATOM 1508 C CA . GLU A 1 191 ? -2.642 -9.946 18.937 1.00 90.62 191 GLU A CA 1
ATOM 1509 C C . GLU A 1 191 ? -3.872 -9.328 19.618 1.00 90.62 191 GLU A C 1
ATOM 1511 O O . GLU A 1 191 ? -4.213 -8.174 19.342 1.00 90.62 191 GLU A O 1
ATOM 1516 N N . ALA A 1 192 ? -4.472 -10.020 20.593 1.00 90.81 192 ALA A N 1
ATOM 1517 C CA . ALA A 1 192 ? -5.589 -9.498 21.381 1.00 90.81 192 ALA A CA 1
ATOM 1518 C C . ALA A 1 192 ? -5.221 -8.205 22.130 1.00 90.81 192 ALA A C 1
ATOM 1520 O O . ALA A 1 192 ? -6.008 -7.258 22.139 1.00 90.81 192 ALA A O 1
ATOM 1521 N N . ILE A 1 193 ? -4.012 -8.108 22.701 1.00 91.19 193 ILE A N 1
ATOM 1522 C CA . ILE A 1 193 ? -3.514 -6.881 23.349 1.00 91.19 193 ILE A CA 1
ATOM 1523 C C . ILE A 1 193 ? -3.471 -5.711 22.355 1.00 91.19 193 ILE A C 1
ATOM 1525 O O . ILE A 1 193 ? -3.929 -4.607 22.669 1.00 91.19 193 ILE A O 1
ATOM 1529 N N . ARG A 1 194 ? -2.942 -5.938 21.148 1.00 91.25 194 ARG A N 1
ATOM 1530 C CA . ARG A 1 194 ? -2.797 -4.897 20.117 1.00 91.25 194 ARG A CA 1
ATOM 1531 C C . ARG A 1 194 ? -4.147 -4.448 19.573 1.00 91.25 194 ARG A C 1
ATOM 1533 O O . ARG A 1 194 ? -4.411 -3.244 19.538 1.00 91.25 194 ARG A O 1
ATOM 1540 N N . PHE A 1 195 ? -5.032 -5.389 19.242 1.00 91.88 195 PHE A N 1
ATOM 1541 C CA . PHE A 1 195 ? -6.395 -5.059 18.832 1.00 91.88 195 PHE A CA 1
ATOM 1542 C C . PHE A 1 195 ? -7.159 -4.342 19.948 1.00 91.88 195 PHE A C 1
ATOM 1544 O O . PHE A 1 195 ? -7.810 -3.341 19.676 1.00 91.88 195 PHE A O 1
ATOM 1551 N N . SER A 1 196 ? -7.019 -4.749 21.213 1.00 91.75 196 SER A N 1
ATOM 1552 C CA . SER A 1 196 ? -7.626 -4.037 22.347 1.00 91.75 196 SER A CA 1
ATOM 1553 C C . SER A 1 196 ? -7.148 -2.596 22.485 1.00 91.75 196 SER A C 1
ATOM 1555 O O . SER A 1 196 ? -7.955 -1.711 22.782 1.00 91.75 196 SER A O 1
ATOM 1557 N N . LYS A 1 197 ? -5.855 -2.331 22.254 1.00 91.88 197 LYS A N 1
ATOM 1558 C CA . LYS A 1 197 ? -5.315 -0.965 22.253 1.00 91.88 197 LYS A CA 1
ATOM 1559 C C . LYS A 1 197 ? -5.953 -0.125 21.143 1.00 91.88 197 LYS A C 1
ATOM 1561 O O . LYS A 1 197 ? -6.415 0.979 21.427 1.00 91.88 197 LYS A O 1
ATOM 1566 N N . LEU A 1 198 ? -6.031 -0.660 19.922 1.00 92.31 198 LEU A N 1
ATOM 1567 C CA . LEU A 1 198 ? -6.689 0.002 18.790 1.00 92.31 198 LEU A CA 1
ATOM 1568 C C . LEU A 1 198 ? -8.171 0.275 19.081 1.00 92.31 198 LEU A C 1
ATOM 1570 O O . LEU A 1 198 ? -8.637 1.401 18.918 1.00 92.31 198 LEU A O 1
ATOM 1574 N N . LEU A 1 199 ? -8.898 -0.730 19.575 1.00 91.88 199 LEU A N 1
ATOM 1575 C CA . LEU A 1 199 ? -10.313 -0.622 19.932 1.00 91.88 199 LEU A CA 1
ATOM 1576 C C . LEU A 1 199 ? -10.562 0.466 20.974 1.00 91.88 199 LEU A C 1
ATOM 1578 O O . LEU A 1 199 ? -11.532 1.208 20.857 1.00 91.88 199 LEU A O 1
ATOM 1582 N N . ARG A 1 200 ? -9.684 0.594 21.975 1.00 92.88 200 ARG A N 1
ATOM 1583 C CA . ARG A 1 200 ? -9.804 1.641 22.995 1.00 92.88 200 ARG A CA 1
ATOM 1584 C C . ARG A 1 200 ? -9.679 3.036 22.386 1.00 92.88 200 ARG A C 1
ATOM 1586 O O . ARG A 1 200 ? -10.535 3.867 22.659 1.00 92.88 200 ARG A O 1
ATOM 1593 N N . VAL A 1 201 ? -8.663 3.263 21.548 1.00 92.12 201 VAL A N 1
ATOM 1594 C CA . VAL A 1 201 ? -8.441 4.552 20.863 1.00 92.12 201 VAL A CA 1
ATOM 1595 C C . VAL A 1 201 ? -9.610 4.890 19.939 1.00 92.12 201 VAL A C 1
ATOM 1597 O O . VAL A 1 201 ? -10.105 6.018 19.932 1.00 92.12 201 VAL A O 1
ATOM 1600 N N . LEU A 1 202 ? -10.086 3.907 19.175 1.00 91.75 202 LEU A N 1
ATOM 1601 C CA . LEU A 1 202 ? -11.191 4.087 18.242 1.00 91.75 202 LEU A CA 1
ATOM 1602 C C . LEU A 1 202 ? -12.498 4.406 18.978 1.00 91.75 202 LEU A C 1
ATOM 1604 O O . LEU A 1 202 ? -13.184 5.358 18.621 1.00 91.75 202 LEU A O 1
ATOM 1608 N N . ARG A 1 203 ? -12.824 3.674 20.049 1.00 92.31 203 ARG A N 1
ATOM 1609 C CA . ARG A 1 203 ? -14.035 3.947 20.836 1.00 92.31 203 ARG A CA 1
ATOM 1610 C C . ARG A 1 203 ? -13.972 5.298 21.531 1.00 92.31 203 ARG A C 1
ATOM 1612 O O . ARG A 1 203 ? -14.904 6.077 21.380 1.00 92.31 203 ARG A O 1
ATOM 1619 N N . SER A 1 204 ? -12.866 5.610 22.212 1.00 91.69 204 SER A N 1
ATOM 1620 C CA . SER A 1 204 ? -12.730 6.893 22.907 1.00 91.69 204 SER A CA 1
ATOM 1621 C C . SER A 1 204 ? -12.812 8.074 21.944 1.00 91.69 204 SER A C 1
ATOM 1623 O O . SER A 1 204 ? -13.427 9.081 22.266 1.00 91.69 204 SER A O 1
ATOM 1625 N N . SER A 1 205 ? -12.216 7.960 20.752 1.00 91.44 205 SER A N 1
ATOM 1626 C CA . SER A 1 205 ? -12.291 9.026 19.745 1.00 91.44 205 SER A CA 1
ATOM 1627 C C . SER A 1 205 ? -13.701 9.193 19.178 1.00 91.44 205 SER A C 1
ATOM 1629 O O . SER A 1 205 ? -14.165 10.323 19.096 1.00 91.44 205 SER A O 1
ATOM 1631 N N . LEU A 1 206 ? -14.414 8.107 18.857 1.00 91.25 206 LEU A N 1
ATOM 1632 C CA . LEU A 1 206 ? -15.794 8.179 18.357 1.00 91.25 206 LEU A CA 1
ATOM 1633 C C . LEU A 1 206 ? -16.790 8.672 19.416 1.00 91.25 206 LEU A C 1
ATOM 1635 O O . LEU A 1 206 ? -17.655 9.487 19.109 1.00 91.25 206 LEU A O 1
ATOM 1639 N N . GLU A 1 207 ? -16.673 8.206 20.661 1.00 92.31 207 GLU A N 1
ATOM 1640 C CA . GLU A 1 207 ? -17.532 8.641 21.770 1.00 92.31 207 GLU A CA 1
ATOM 1641 C C . GLU A 1 207 ? -17.299 10.126 22.090 1.00 92.31 207 GLU A C 1
ATOM 1643 O O . GLU A 1 207 ? -18.258 10.898 22.158 1.00 92.31 207 GLU A O 1
ATOM 1648 N N . ASN A 1 208 ? -16.035 10.558 22.183 1.00 91.56 208 ASN A N 1
ATOM 1649 C CA . ASN A 1 208 ? -15.698 11.968 22.389 1.00 91.56 208 ASN A CA 1
ATOM 1650 C C . ASN A 1 208 ? -16.116 12.845 21.207 1.00 91.56 208 ASN A C 1
ATOM 1652 O O . ASN A 1 208 ? -16.534 13.976 21.426 1.00 91.56 208 ASN A O 1
ATOM 1656 N N . LEU A 1 209 ? -16.046 12.339 19.971 1.00 91.12 209 LEU A N 1
ATOM 1657 C CA . LEU A 1 209 ? -16.500 13.076 18.796 1.00 91.12 209 LEU A CA 1
ATOM 1658 C C . LEU A 1 209 ? -18.011 13.330 18.839 1.00 91.12 209 LEU A C 1
ATOM 1660 O O . LEU A 1 209 ? -18.449 14.452 18.600 1.00 91.12 209 LEU A O 1
ATOM 1664 N N . ILE A 1 210 ? -18.807 12.317 19.194 1.00 91.19 210 ILE A N 1
ATOM 1665 C CA . ILE A 1 210 ? -20.261 12.468 19.346 1.00 91.19 210 ILE A CA 1
ATOM 1666 C C . ILE A 1 210 ? -20.583 13.508 20.429 1.00 91.19 210 ILE A C 1
ATOM 1668 O O . ILE A 1 210 ? -21.445 14.362 20.224 1.00 91.19 210 ILE A O 1
ATOM 1672 N N . LEU A 1 211 ? -19.880 13.467 21.566 1.00 90.12 211 LEU A N 1
ATOM 1673 C CA . LEU A 1 211 ? -20.054 14.446 22.643 1.00 90.12 211 LEU A CA 1
ATOM 1674 C C . LEU A 1 211 ? -19.590 15.853 22.241 1.00 90.12 211 LEU A C 1
ATOM 1676 O O . LEU A 1 211 ? -20.207 16.837 22.648 1.00 90.12 211 LEU A O 1
ATOM 1680 N N . ALA A 1 212 ? -18.535 15.961 21.432 1.00 90.56 212 ALA A N 1
ATOM 1681 C CA . ALA A 1 212 ? -18.036 17.237 20.931 1.00 90.56 212 ALA A CA 1
ATOM 1682 C C . ALA A 1 212 ? -19.019 17.891 19.953 1.00 90.56 212 ALA A C 1
ATOM 1684 O O . ALA A 1 212 ? -19.297 19.081 20.076 1.00 90.56 212 ALA A O 1
ATOM 1685 N N . ILE A 1 213 ? -19.628 17.105 19.059 1.00 87.31 213 ILE A N 1
ATOM 1686 C CA . ILE A 1 213 ? -20.695 17.570 18.156 1.00 87.31 213 ILE A CA 1
ATOM 1687 C C . ILE A 1 213 ? -21.914 18.072 18.951 1.00 87.31 213 ILE A C 1
ATOM 1689 O O . ILE A 1 213 ? -22.543 19.058 18.581 1.00 87.31 213 ILE A O 1
ATOM 1693 N N . GLN A 1 214 ? -22.230 17.434 20.082 1.00 87.25 214 GLN A N 1
ATOM 1694 C CA . GLN A 1 214 ? -23.306 17.866 20.986 1.00 87.25 214 GLN A CA 1
ATOM 1695 C C . GLN A 1 214 ? -22.941 19.085 21.854 1.00 87.25 214 GLN A C 1
ATOM 1697 O O . GLN A 1 214 ? -23.776 19.549 22.630 1.00 87.25 214 GLN A O 1
ATOM 1702 N N . GLY A 1 215 ? -21.707 19.592 21.766 1.00 86.12 215 GLY A N 1
ATOM 1703 C CA . GLY A 1 215 ? -21.217 20.712 22.573 1.00 86.12 215 GLY A CA 1
ATOM 1704 C C . GLY A 1 215 ? -20.891 20.360 24.029 1.00 86.12 215 GLY A C 1
ATOM 1705 O O . GLY A 1 215 ? -20.685 21.262 24.837 1.00 86.12 215 GLY A O 1
ATOM 1706 N N . MET A 1 216 ? -20.840 19.071 24.385 1.00 84.12 216 MET A N 1
ATOM 1707 C CA . MET A 1 216 ? -20.517 18.612 25.745 1.00 84.12 216 MET A CA 1
ATOM 1708 C C . MET A 1 216 ? -19.007 18.491 25.992 1.00 84.12 216 MET A C 1
ATOM 1710 O O . MET A 1 216 ? -18.560 18.544 27.136 1.00 84.12 216 MET A O 1
ATOM 1714 N N . VAL A 1 217 ? -18.221 18.320 24.928 1.00 87.19 217 VAL A N 1
ATOM 1715 C CA . VAL A 1 217 ? -16.755 18.220 24.961 1.00 87.19 217 VAL A CA 1
ATOM 1716 C C . VAL A 1 217 ? -16.168 19.247 23.995 1.00 87.19 217 VAL A C 1
ATOM 1718 O O . VAL A 1 217 ? -16.747 19.535 22.951 1.00 87.19 217 VAL A O 1
ATOM 1721 N N . VAL A 1 218 ? -15.016 19.826 24.336 1.00 86.62 218 VAL A N 1
ATOM 1722 C CA . VAL A 1 218 ? -14.326 20.774 23.451 1.00 86.62 218 VAL A CA 1
ATOM 1723 C C . VAL A 1 218 ? -13.745 20.026 22.251 1.00 86.62 218 VAL A C 1
ATOM 1725 O O . VAL A 1 218 ? -13.050 19.024 22.422 1.00 86.62 218 VAL A O 1
ATOM 1728 N N . MET A 1 219 ? -13.995 20.532 21.041 1.00 87.00 219 MET A N 1
ATOM 1729 C CA . MET A 1 219 ? -13.387 20.009 19.818 1.00 87.00 219 MET A CA 1
ATOM 1730 C C . MET A 1 219 ? -11.872 20.255 19.851 1.00 87.00 219 MET A C 1
ATOM 1732 O O . MET A 1 219 ? -11.413 21.389 19.701 1.00 87.00 219 MET A O 1
ATOM 1736 N N . SER A 1 220 ? -11.091 19.199 20.088 1.00 89.88 220 SER A N 1
ATOM 1737 C CA . SER A 1 220 ? -9.631 19.254 20.001 1.00 89.88 220 SER A CA 1
ATOM 1738 C C . SER A 1 220 ? -9.170 19.146 18.547 1.00 89.88 220 SER A C 1
ATOM 1740 O O . SER A 1 220 ? -9.940 18.758 17.666 1.00 89.88 220 SER A O 1
ATOM 1742 N N . LYS A 1 221 ? -7.893 19.448 18.285 1.00 88.69 221 LYS A N 1
ATOM 1743 C CA . LYS A 1 221 ? -7.310 19.294 16.945 1.00 88.69 221 LYS A CA 1
ATOM 1744 C C . LYS A 1 221 ? -7.412 17.845 16.455 1.00 88.69 221 LYS A C 1
ATOM 1746 O O . LYS A 1 221 ? -7.746 17.606 15.302 1.00 88.69 221 LYS A O 1
ATOM 1751 N N . GLU A 1 222 ? -7.183 16.882 17.343 1.00 88.19 222 GLU A N 1
ATOM 1752 C CA . GLU A 1 222 ? -7.272 15.455 17.029 1.00 88.19 222 GLU A CA 1
ATOM 1753 C C . GLU A 1 222 ? -8.712 15.031 16.705 1.00 88.19 222 GLU A C 1
ATOM 1755 O O . GLU A 1 222 ? -8.920 14.207 15.818 1.00 88.19 222 GLU A O 1
ATOM 1760 N N . LEU A 1 223 ? -9.713 15.587 17.400 1.00 88.50 223 LEU A N 1
ATOM 1761 C CA . LEU A 1 223 ? -11.126 15.307 17.115 1.00 88.50 223 LEU A CA 1
ATOM 1762 C C . LEU A 1 223 ? -11.587 15.955 15.804 1.00 88.50 223 LEU A C 1
ATOM 1764 O O . LEU A 1 223 ? -12.336 15.326 15.061 1.00 88.50 223 LEU A O 1
ATOM 1768 N N . ASP A 1 224 ? -11.101 17.157 15.488 1.00 88.56 224 ASP A N 1
ATOM 1769 C CA . ASP A 1 224 ? -11.363 17.825 14.208 1.00 88.56 224 ASP A CA 1
ATOM 1770 C C . ASP A 1 224 ? -10.755 17.050 13.024 1.00 88.56 224 ASP A C 1
ATOM 1772 O O . ASP A 1 224 ? -11.397 16.867 11.988 1.00 88.56 224 ASP A O 1
ATOM 1776 N N . GLU A 1 225 ? -9.545 16.504 13.186 1.00 88.75 225 GLU A N 1
ATOM 1777 C CA . GLU A 1 225 ? -8.932 15.611 12.192 1.00 88.75 225 GLU A CA 1
ATOM 1778 C C . GLU A 1 225 ? -9.762 14.335 11.983 1.00 88.75 225 GLU A C 1
ATOM 1780 O O . GLU A 1 225 ? -9.999 13.935 10.841 1.00 88.75 225 GLU A O 1
ATOM 1785 N N . VAL A 1 226 ? -10.260 13.717 13.062 1.00 89.56 226 VAL A N 1
ATOM 1786 C CA . VAL A 1 226 ? -11.156 12.551 12.967 1.00 89.56 226 VAL A CA 1
ATOM 1787 C C . VAL A 1 226 ? -12.471 12.926 12.277 1.00 89.56 226 VAL A C 1
ATOM 1789 O O . VAL A 1 226 ? -12.926 12.186 11.409 1.00 89.56 226 VAL A O 1
ATOM 1792 N N . TYR A 1 227 ? -13.062 14.077 12.605 1.00 88.31 227 TYR A N 1
ATOM 1793 C CA . TYR A 1 227 ? -14.292 14.570 11.981 1.00 88.31 227 TYR A CA 1
ATOM 1794 C C . TYR A 1 227 ? -14.134 14.725 10.460 1.00 88.31 227 TYR A C 1
ATOM 1796 O O . TYR A 1 227 ? -14.918 14.164 9.692 1.00 88.31 227 TYR A O 1
ATOM 1804 N N . LYS A 1 228 ? -13.072 15.407 10.014 1.00 87.12 228 LYS A N 1
ATOM 1805 C CA . LYS A 1 228 ? -12.755 15.596 8.587 1.00 87.12 228 LYS A CA 1
ATOM 1806 C C . LYS A 1 228 ? -12.470 14.275 7.874 1.00 87.12 228 LYS A C 1
ATOM 1808 O O . LYS A 1 228 ? -12.910 14.068 6.741 1.00 87.12 228 LYS A O 1
ATOM 1813 N N . ALA A 1 229 ? -11.762 13.358 8.531 1.00 87.06 229 ALA A N 1
ATOM 1814 C CA . ALA A 1 229 ? -11.475 12.040 7.973 1.00 87.06 229 ALA A CA 1
ATOM 1815 C C . ALA A 1 229 ? -12.755 11.205 7.778 1.00 87.06 229 ALA A C 1
ATOM 1817 O O . ALA A 1 229 ? -12.947 10.594 6.726 1.00 87.06 229 ALA A O 1
ATOM 1818 N N . LEU A 1 230 ? -13.687 11.250 8.739 1.00 87.00 230 LEU A N 1
ATOM 1819 C CA . LEU A 1 230 ? -14.992 10.592 8.620 1.00 87.00 230 LEU A CA 1
ATOM 1820 C C . LEU A 1 230 ? -15.835 11.173 7.477 1.00 87.00 230 LEU A C 1
ATOM 1822 O O . LEU A 1 230 ? -16.470 10.408 6.752 1.00 87.00 230 LEU A O 1
ATOM 1826 N N . GLN A 1 231 ? -15.809 12.494 7.274 1.00 83.19 231 GLN A N 1
ATOM 1827 C CA . GLN A 1 231 ? -16.502 13.137 6.150 1.00 83.19 231 GLN A CA 1
ATOM 1828 C C . GLN A 1 231 ? -15.924 12.737 4.789 1.00 83.19 231 GLN A C 1
ATOM 1830 O O . GLN A 1 231 ? -16.667 12.549 3.830 1.00 83.19 231 GLN A O 1
ATOM 1835 N N . THR A 1 232 ? -14.605 12.566 4.708 1.00 82.06 232 THR A N 1
ATOM 1836 C CA . THR A 1 232 ? -13.895 12.209 3.468 1.00 82.06 232 THR A CA 1
ATOM 1837 C C . THR A 1 232 ? -13.751 10.697 3.257 1.00 82.06 232 THR A C 1
ATOM 1839 O O . THR A 1 232 ? -13.095 10.270 2.310 1.00 82.06 232 THR A O 1
ATOM 1842 N N . ASN A 1 233 ? -14.367 9.863 4.109 1.00 84.75 233 ASN A N 1
ATOM 1843 C CA . ASN A 1 233 ? -14.265 8.396 4.071 1.00 84.75 233 ASN A CA 1
ATOM 1844 C C . ASN A 1 233 ? -12.806 7.882 4.135 1.00 84.75 233 ASN A C 1
ATOM 1846 O O . ASN A 1 233 ? -12.468 6.827 3.583 1.00 84.75 233 ASN A O 1
ATOM 1850 N N . THR A 1 234 ? -1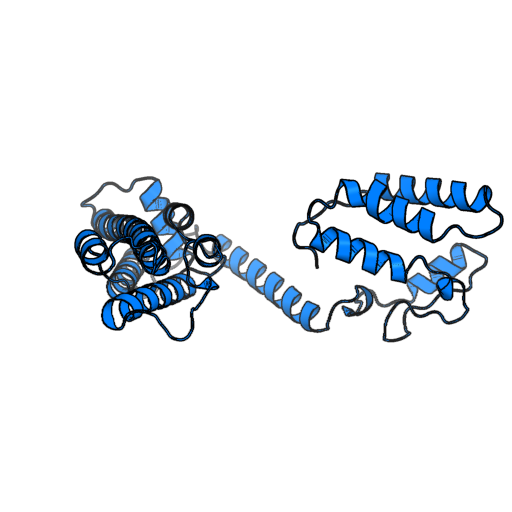1.941 8.612 4.840 1.00 85.88 234 THR A N 1
ATOM 1851 C CA . THR A 1 234 ? -10.538 8.260 5.081 1.00 85.88 234 THR A CA 1
ATOM 1852 C C . THR A 1 234 ? -10.335 7.791 6.522 1.00 85.88 234 THR A C 1
ATOM 1854 O O . THR A 1 234 ? -11.122 8.093 7.419 1.00 85.88 234 THR A O 1
ATOM 1857 N N . VAL A 1 235 ? -9.300 6.979 6.756 1.00 88.25 235 VAL A N 1
ATOM 1858 C CA . VAL A 1 235 ? -8.954 6.531 8.112 1.00 88.25 235 VAL A CA 1
ATOM 1859 C C . VAL A 1 235 ? -8.136 7.638 8.793 1.00 88.25 235 VAL A C 1
ATOM 1861 O O . VAL A 1 235 ? -7.095 8.013 8.254 1.00 88.25 235 VAL A O 1
ATOM 1864 N N . PRO A 1 236 ? -8.556 8.152 9.967 1.00 89.19 236 PRO A N 1
ATOM 1865 C CA . PRO A 1 236 ? -7.805 9.164 10.701 1.00 89.19 236 PRO A CA 1
ATOM 1866 C C . PRO A 1 236 ? -6.375 8.716 11.027 1.00 89.19 236 PRO A C 1
ATOM 1868 O O . PRO A 1 236 ? -6.139 7.559 11.390 1.00 89.19 236 PRO A O 1
ATOM 1871 N N . THR A 1 237 ? -5.432 9.658 11.005 1.00 87.69 237 THR A N 1
ATOM 1872 C CA . THR A 1 237 ? -4.013 9.453 11.360 1.00 87.69 237 THR A CA 1
ATOM 1873 C C . THR A 1 237 ? -3.848 8.821 12.744 1.00 87.69 237 THR A C 1
ATOM 1875 O O . THR A 1 237 ? -3.072 7.881 12.914 1.00 87.69 237 THR A O 1
ATOM 1878 N N . THR A 1 238 ? -4.639 9.261 13.725 1.00 88.56 238 THR A N 1
ATOM 1879 C CA . THR A 1 238 ? -4.665 8.709 15.088 1.00 88.56 238 THR A CA 1
ATOM 1880 C C . THR A 1 238 ? -4.980 7.213 15.107 1.00 88.56 238 THR A C 1
ATOM 1882 O O . THR A 1 238 ? -4.406 6.468 15.901 1.00 88.56 238 THR A O 1
ATOM 1885 N N . TRP A 1 239 ? -5.876 6.753 14.229 1.00 91.06 239 TRP A N 1
ATOM 1886 C CA . TRP A 1 239 ? -6.220 5.336 14.122 1.00 91.06 239 TRP A CA 1
ATOM 1887 C C . TRP A 1 239 ? -5.155 4.582 13.342 1.00 91.06 239 TRP A C 1
ATOM 1889 O O . TRP A 1 239 ? -4.737 3.526 13.797 1.00 91.06 239 TRP A O 1
ATOM 1899 N N . ALA A 1 240 ? -4.667 5.144 12.233 1.00 88.00 240 ALA A N 1
ATOM 1900 C CA . ALA A 1 240 ? -3.605 4.551 11.423 1.00 88.00 240 ALA A CA 1
ATOM 1901 C C . ALA A 1 240 ? -2.324 4.293 12.239 1.00 88.00 240 ALA A C 1
ATOM 1903 O O . ALA A 1 240 ? -1.765 3.204 12.162 1.00 88.00 240 ALA A O 1
ATOM 1904 N N . ASN A 1 241 ? -1.919 5.232 13.102 1.00 87.31 241 ASN A N 1
ATOM 1905 C CA . ASN A 1 241 ? -0.756 5.082 13.989 1.00 87.31 241 ASN A CA 1
ATOM 1906 C C . ASN A 1 241 ? -0.925 3.969 15.036 1.00 87.31 241 ASN A C 1
ATOM 1908 O O . ASN A 1 241 ? 0.056 3.409 15.523 1.00 87.31 241 ASN A O 1
ATOM 1912 N N . ALA A 1 242 ? -2.167 3.677 15.423 1.00 85.81 242 ALA A N 1
ATOM 1913 C CA . ALA A 1 242 ? -2.509 2.621 16.369 1.00 85.81 242 ALA A CA 1
ATOM 1914 C C . ALA A 1 242 ? -2.981 1.335 15.675 1.00 85.81 242 ALA A C 1
ATOM 1916 O O . ALA A 1 242 ? -3.349 0.382 16.370 1.00 85.81 242 ALA A O 1
ATOM 1917 N N . ALA A 1 243 ? -2.999 1.287 14.343 1.00 86.81 243 ALA A N 1
ATOM 1918 C CA . ALA A 1 243 ? -3.507 0.177 13.548 1.00 86.81 243 ALA A CA 1
ATOM 1919 C C . ALA A 1 243 ? -2.396 -0.502 12.739 1.00 86.81 243 ALA A C 1
ATOM 1921 O O . ALA A 1 243 ? -1.238 -0.094 12.728 1.00 86.81 243 ALA A O 1
ATOM 1922 N N . TYR A 1 244 ? -2.781 -1.578 12.061 1.00 85.00 244 TYR A N 1
ATOM 1923 C CA . TYR A 1 244 ? -1.960 -2.238 11.057 1.00 85.00 244 TYR A CA 1
ATOM 1924 C C . TYR A 1 244 ? -1.910 -1.399 9.761 1.00 85.00 244 TYR A C 1
ATOM 1926 O O . TYR A 1 244 ? -2.883 -0.700 9.452 1.00 85.00 244 TYR A O 1
ATOM 1934 N N . PRO A 1 245 ? -0.823 -1.485 8.968 1.00 83.12 245 PRO A N 1
ATOM 1935 C CA . PRO A 1 245 ? -0.718 -0.777 7.694 1.00 83.12 245 PRO A CA 1
ATOM 1936 C C . PRO A 1 245 ? -1.863 -1.143 6.741 1.00 83.12 245 PRO A C 1
ATOM 1938 O O . PRO A 1 245 ? -2.109 -2.317 6.463 1.00 83.12 245 PRO A O 1
ATOM 1941 N N . SER A 1 246 ? -2.578 -0.137 6.237 1.00 85.31 246 SER A N 1
ATOM 1942 C CA . SER A 1 246 ? -3.693 -0.319 5.307 1.00 85.31 246 SER A CA 1
ATOM 1943 C C . SER A 1 246 ? -3.883 0.921 4.441 1.00 85.31 246 SER A C 1
ATOM 1945 O O . SER A 1 246 ? -3.882 2.037 4.947 1.00 85.31 246 SER A O 1
ATOM 1947 N N . LEU A 1 247 ? -4.139 0.701 3.150 1.00 81.94 247 LEU A N 1
ATOM 1948 C CA . LEU A 1 247 ? -4.536 1.735 2.184 1.00 81.94 247 LEU A CA 1
ATOM 1949 C C . LEU A 1 247 ? -6.044 1.690 1.868 1.00 81.94 247 LEU A C 1
ATOM 1951 O O . LEU A 1 247 ? -6.514 2.334 0.935 1.00 81.94 247 LEU A O 1
ATOM 1955 N N . LYS A 1 248 ? -6.818 0.881 2.605 1.00 85.31 248 LYS A N 1
ATOM 1956 C CA . LYS A 1 248 ? -8.270 0.765 2.410 1.00 85.31 248 LYS A CA 1
ATOM 1957 C C . LYS A 1 248 ? -8.987 2.053 2.851 1.00 85.31 248 LYS A C 1
ATOM 1959 O O . LYS A 1 248 ? -8.637 2.593 3.902 1.00 85.31 248 LYS A O 1
ATOM 1964 N N . PRO A 1 249 ? -10.041 2.487 2.132 1.00 87.00 249 PRO A N 1
ATOM 1965 C CA . PRO A 1 249 ? -10.915 3.563 2.596 1.00 87.00 249 PRO A CA 1
ATOM 1966 C C . PRO A 1 249 ? -11.659 3.140 3.868 1.00 87.00 249 PRO A C 1
ATOM 1968 O O . PRO A 1 249 ? -11.812 1.942 4.129 1.00 87.00 249 PRO A O 1
ATOM 1971 N N . LEU A 1 250 ? -12.167 4.109 4.630 1.00 87.62 250 LEU A N 1
ATOM 1972 C CA . LEU A 1 250 ? -12.746 3.899 5.960 1.00 87.62 250 LEU A CA 1
ATOM 1973 C C . LEU A 1 250 ? -13.809 2.789 5.987 1.00 87.62 250 LEU A C 1
ATOM 1975 O O . LEU A 1 250 ? -13.710 1.874 6.801 1.00 87.62 250 LEU A O 1
ATOM 1979 N N . ALA A 1 251 ? -14.793 2.811 5.084 1.00 86.38 251 ALA A N 1
ATOM 1980 C CA . ALA A 1 251 ? -15.849 1.791 5.048 1.00 86.38 251 ALA A CA 1
ATOM 1981 C C . ALA A 1 251 ? -15.305 0.353 4.877 1.00 86.38 251 ALA A C 1
ATOM 1983 O O . ALA A 1 251 ? -15.717 -0.584 5.577 1.00 86.38 251 ALA A O 1
ATOM 1984 N N . SER A 1 252 ? -14.341 0.179 3.969 1.00 88.94 252 SER A N 1
ATOM 1985 C CA . SER A 1 252 ? -13.672 -1.104 3.730 1.00 88.94 252 SER A CA 1
ATOM 1986 C C . SER A 1 252 ? -12.739 -1.480 4.881 1.00 88.94 252 SER A C 1
ATOM 1988 O O . SER A 1 252 ? -12.629 -2.658 5.213 1.00 88.94 252 SER A O 1
ATOM 1990 N N . TRP A 1 253 ? -12.095 -0.495 5.510 1.00 92.12 253 TRP A N 1
ATOM 1991 C CA . TRP A 1 253 ? -11.225 -0.685 6.666 1.00 92.12 253 TRP A CA 1
ATOM 1992 C C . TRP A 1 253 ? -12.003 -1.148 7.903 1.00 92.12 253 TRP A C 1
ATOM 1994 O O . TRP A 1 253 ? -11.592 -2.101 8.552 1.00 92.12 253 TRP A O 1
ATOM 2004 N N . VAL A 1 254 ? -13.173 -0.566 8.186 1.00 90.50 254 VAL A N 1
ATOM 2005 C CA . VAL A 1 254 ? -14.040 -0.997 9.300 1.00 90.50 254 VAL A CA 1
ATOM 2006 C C . VAL A 1 254 ? -14.528 -2.433 9.097 1.00 90.50 254 VAL A C 1
ATOM 2008 O O . VAL A 1 254 ? -14.565 -3.219 10.042 1.00 90.50 254 VAL A O 1
ATOM 2011 N N . THR A 1 255 ? -14.875 -2.799 7.860 1.00 91.44 255 THR A N 1
ATOM 2012 C CA . THR A 1 255 ? -15.288 -4.172 7.526 1.00 91.44 255 THR A CA 1
ATOM 2013 C C . THR A 1 255 ? -14.131 -5.161 7.701 1.00 91.44 255 THR A C 1
ATOM 2015 O O . THR A 1 255 ? -14.314 -6.231 8.276 1.00 91.44 255 THR A O 1
ATOM 2018 N N . ASP A 1 256 ? -12.932 -4.786 7.255 1.00 91.88 256 ASP A N 1
ATOM 2019 C CA . ASP A 1 256 ? -11.705 -5.568 7.428 1.00 91.88 256 ASP A CA 1
ATOM 2020 C C . ASP A 1 256 ? -11.346 -5.745 8.913 1.00 91.88 256 ASP A C 1
ATOM 2022 O O . ASP A 1 256 ? -11.078 -6.860 9.355 1.00 91.88 256 ASP A O 1
ATOM 2026 N N . LEU A 1 257 ? -11.434 -4.674 9.706 1.00 91.50 257 LEU A N 1
ATOM 2027 C CA . LEU A 1 257 ? -11.223 -4.715 11.151 1.00 91.50 257 LEU A CA 1
ATOM 2028 C C . LEU A 1 257 ? -12.223 -5.661 11.827 1.00 91.50 257 LEU A C 1
ATOM 2030 O O . LEU A 1 257 ? -11.818 -6.504 12.620 1.00 91.50 257 LEU A O 1
ATOM 2034 N N . ALA A 1 258 ? -13.511 -5.580 11.485 1.00 91.62 258 ALA A N 1
ATOM 2035 C CA . ALA A 1 258 ? -14.526 -6.477 12.037 1.00 91.62 258 ALA A CA 1
ATOM 2036 C C . ALA A 1 258 ? -14.230 -7.957 11.723 1.00 91.62 258 ALA A C 1
ATOM 2038 O O . ALA A 1 258 ? -14.370 -8.813 12.595 1.00 91.62 258 ALA A O 1
ATOM 2039 N N . GLN A 1 259 ? -13.758 -8.265 10.509 1.00 91.81 259 GLN A N 1
ATOM 2040 C CA . GLN A 1 259 ? -13.351 -9.625 10.136 1.00 91.81 259 GLN A CA 1
ATOM 2041 C C . GLN A 1 259 ? -12.130 -10.110 10.928 1.00 91.81 259 GLN A C 1
ATOM 2043 O O . GLN A 1 259 ? -12.096 -11.269 11.345 1.00 91.81 259 GLN A O 1
ATOM 2048 N N . ARG A 1 260 ? -11.147 -9.237 11.178 1.00 91.81 260 ARG A N 1
ATOM 2049 C CA . ARG A 1 260 ? -9.970 -9.562 12.004 1.00 91.81 260 ARG A CA 1
ATOM 2050 C C . ARG A 1 260 ? -10.346 -9.831 13.453 1.00 91.81 260 ARG A C 1
ATOM 2052 O O . ARG A 1 260 ? -9.876 -10.801 14.034 1.00 91.81 260 ARG A O 1
ATOM 2059 N N . LEU A 1 261 ? -11.236 -9.020 14.021 1.00 91.06 261 LEU A N 1
ATOM 2060 C CA . LEU A 1 261 ? -11.747 -9.243 15.373 1.00 91.06 261 LEU A CA 1
ATOM 2061 C C . LEU A 1 261 ? -12.492 -10.578 15.454 1.00 91.06 261 LEU A C 1
ATOM 2063 O O . LEU A 1 261 ? -12.206 -11.374 16.340 1.00 91.06 261 LEU A O 1
ATOM 2067 N N . ALA A 1 262 ? -13.340 -10.883 14.468 1.00 90.75 262 ALA A N 1
ATOM 2068 C CA . ALA A 1 262 ? -14.044 -12.162 14.397 1.00 90.75 262 ALA A CA 1
ATOM 2069 C C . ALA A 1 262 ? -13.097 -13.372 14.265 1.00 90.75 262 ALA A C 1
ATOM 2071 O O . ALA A 1 262 ? -13.434 -14.469 14.708 1.00 90.75 262 ALA A O 1
ATOM 2072 N N . MET A 1 263 ? -11.917 -13.202 13.658 1.00 90.88 263 MET A N 1
ATOM 2073 C CA . MET A 1 263 ? -10.881 -14.240 13.626 1.00 90.88 263 MET A CA 1
ATOM 2074 C C . MET A 1 263 ? -10.333 -14.521 15.030 1.00 90.88 263 MET A C 1
ATOM 2076 O O . MET A 1 263 ? -10.233 -15.686 15.412 1.00 90.88 263 MET A O 1
ATOM 2080 N N . ILE A 1 264 ? -10.019 -13.474 15.799 1.00 90.19 264 ILE A N 1
ATOM 2081 C CA . ILE A 1 264 ? -9.546 -13.607 17.185 1.00 90.19 264 ILE A CA 1
ATOM 2082 C C . ILE A 1 264 ? -10.648 -14.183 18.086 1.00 90.19 264 ILE A C 1
ATOM 2084 O O . ILE A 1 264 ? -10.358 -15.040 18.914 1.00 90.19 264 ILE A O 1
ATOM 2088 N N . ASP A 1 265 ? -11.908 -13.793 17.881 1.00 89.31 265 ASP A N 1
ATOM 2089 C CA . ASP A 1 265 ? -13.063 -14.327 18.619 1.00 89.31 265 ASP A CA 1
ATOM 2090 C C . ASP A 1 265 ? -13.221 -15.832 18.397 1.00 89.31 265 ASP A C 1
ATOM 2092 O O . ASP A 1 265 ? -13.283 -16.610 19.346 1.00 89.31 265 ASP A O 1
ATOM 2096 N N . LYS A 1 266 ? -13.199 -16.267 17.132 1.00 90.81 266 LYS A N 1
ATOM 2097 C CA . LYS A 1 266 ? -13.269 -17.693 16.791 1.00 90.81 266 LYS A CA 1
ATOM 2098 C C . LYS A 1 266 ? -12.100 -18.476 17.376 1.00 90.81 266 LYS A C 1
ATOM 2100 O O . LYS A 1 266 ? -12.294 -19.608 17.808 1.00 90.81 266 LYS A O 1
ATOM 2105 N N . TRP A 1 267 ? -10.906 -17.891 17.394 1.00 90.12 267 TRP A N 1
ATOM 2106 C CA . TRP A 1 267 ? -9.763 -18.526 18.040 1.00 90.12 267 TRP A CA 1
ATOM 2107 C C . TRP A 1 267 ? -9.988 -18.636 19.551 1.00 90.12 267 TRP A C 1
ATOM 2109 O O . TRP A 1 267 ? -9.795 -19.701 20.131 1.00 90.12 267 TRP A O 1
ATOM 2119 N N . TYR A 1 268 ? -10.482 -17.579 20.195 1.00 88.12 268 TYR A N 1
ATOM 2120 C CA . TYR A 1 268 ? -10.789 -17.624 21.618 1.00 88.12 268 TYR A CA 1
ATOM 2121 C C . TYR A 1 268 ? -11.806 -18.720 21.955 1.00 88.12 268 TYR A C 1
ATOM 2123 O O . TYR A 1 268 ? -11.598 -19.456 22.917 1.00 88.12 268 TYR A O 1
ATOM 2131 N N . ASP A 1 269 ? -12.872 -18.871 21.169 1.00 89.00 269 ASP A N 1
ATOM 2132 C CA . ASP A 1 269 ? -13.950 -19.826 21.449 1.00 89.00 269 ASP A CA 1
ATOM 2133 C C . ASP A 1 269 ? -13.573 -21.279 21.137 1.00 89.00 269 ASP A C 1
ATOM 2135 O O . ASP A 1 269 ? -13.827 -22.168 21.952 1.00 89.00 269 ASP A O 1
ATOM 2139 N N . TYR A 1 270 ? -12.954 -21.523 19.978 1.00 87.75 270 TYR A N 1
ATOM 2140 C CA . TYR A 1 270 ? -12.735 -22.870 19.438 1.00 87.75 270 TYR A CA 1
ATOM 2141 C C . TYR A 1 270 ? -11.277 -23.351 19.520 1.00 87.75 270 TYR A C 1
ATOM 2143 O O . TYR A 1 270 ? -10.995 -24.495 19.162 1.00 87.75 270 TYR A O 1
ATOM 2151 N N . GLY A 1 271 ? -10.348 -22.513 19.989 1.00 85.12 271 GLY A N 1
ATOM 2152 C CA . GLY A 1 271 ? -8.915 -22.806 19.983 1.00 85.12 271 GLY A CA 1
ATOM 2153 C C . GLY A 1 271 ? -8.293 -22.633 18.594 1.00 85.12 271 GLY A C 1
ATOM 2154 O O . GLY A 1 271 ? -8.743 -21.808 17.799 1.00 85.12 271 GLY A O 1
ATOM 2155 N N . HIS A 1 272 ? -7.232 -23.388 18.297 1.00 84.31 272 HIS A N 1
ATOM 2156 C CA . HIS A 1 272 ? -6.465 -23.221 17.058 1.00 84.31 272 HIS A CA 1
ATOM 2157 C C . HIS A 1 272 ? -7.329 -23.369 15.798 1.00 84.31 272 HIS A C 1
ATOM 2159 O O . HIS A 1 272 ? -7.936 -24.426 15.578 1.00 84.31 272 HIS A O 1
ATOM 2165 N N . PRO A 1 273 ? -7.350 -22.360 14.913 1.00 86.25 273 PRO A N 1
ATOM 2166 C CA . PRO A 1 273 ? -8.005 -22.500 13.628 1.00 86.25 273 PRO A CA 1
ATOM 2167 C C . PRO A 1 273 ? -7.207 -23.449 12.721 1.00 86.25 273 PRO A C 1
ATOM 2169 O O . PRO A 1 273 ? -5.979 -23.487 12.731 1.00 86.25 273 PRO A O 1
ATOM 2172 N N . ARG A 1 274 ? -7.919 -24.205 11.878 1.00 84.75 274 ARG A N 1
ATOM 2173 C CA . ARG A 1 274 ? -7.304 -25.109 10.884 1.00 84.75 274 ARG A CA 1
ATOM 2174 C C . ARG A 1 274 ? -6.601 -24.366 9.744 1.00 84.75 274 ARG A C 1
ATOM 2176 O O . ARG A 1 274 ? -5.764 -24.944 9.062 1.00 84.75 274 ARG A O 1
ATOM 2183 N N . ALA A 1 275 ? -6.976 -23.110 9.519 1.00 88.75 275 ALA A N 1
ATOM 2184 C CA . ALA A 1 275 ? -6.387 -22.224 8.528 1.00 88.75 275 ALA A CA 1
ATOM 2185 C C . ALA A 1 275 ? -6.245 -20.827 9.135 1.00 88.75 275 ALA A C 1
ATOM 2187 O O . ALA A 1 275 ? -7.201 -20.297 9.704 1.00 88.75 275 ALA A O 1
ATOM 2188 N N . TYR A 1 276 ? -5.061 -20.236 8.997 1.00 88.50 276 TYR A N 1
ATOM 2189 C CA . TYR A 1 276 ? -4.750 -18.914 9.530 1.00 88.50 276 TYR A CA 1
ATOM 2190 C C . TYR A 1 276 ? -4.814 -17.868 8.421 1.00 88.50 276 TYR A C 1
ATOM 2192 O O . TYR A 1 276 ? -4.185 -18.012 7.371 1.00 88.50 276 TYR A O 1
ATOM 2200 N N . TRP A 1 277 ? -5.550 -16.784 8.659 1.00 90.31 277 TRP A N 1
ATOM 2201 C CA . TRP A 1 277 ? -5.539 -15.628 7.772 1.00 90.31 277 TRP A CA 1
ATOM 2202 C C . TRP A 1 277 ? -4.329 -14.752 8.110 1.00 90.31 277 TRP A C 1
ATOM 2204 O O . TRP A 1 277 ? -4.416 -13.842 8.927 1.00 90.31 277 TRP A O 1
ATOM 2214 N N . ILE A 1 278 ? -3.184 -15.046 7.485 1.00 88.06 278 ILE A N 1
ATOM 2215 C CA . ILE A 1 278 ? -1.883 -14.438 7.825 1.00 88.06 278 ILE A CA 1
ATOM 2216 C C . ILE A 1 278 ? -1.925 -12.908 7.747 1.00 88.06 278 ILE A C 1
ATOM 2218 O O . ILE A 1 278 ? -1.482 -12.227 8.666 1.00 88.06 278 ILE A O 1
ATOM 2222 N N . SER A 1 279 ? -2.516 -12.345 6.689 1.00 86.25 279 SER A N 1
ATOM 2223 C CA . SER A 1 279 ? -2.643 -10.889 6.555 1.00 86.25 279 SER A CA 1
ATOM 2224 C C . SER A 1 279 ? -3.625 -10.271 7.551 1.00 86.25 279 SER A C 1
ATOM 2226 O O . SER A 1 279 ? -3.693 -9.047 7.619 1.00 86.25 279 SER A O 1
ATOM 2228 N N . GLY A 1 280 ? -4.411 -11.093 8.257 1.00 86.88 280 GLY A N 1
ATOM 2229 C CA . GLY A 1 280 ? -5.356 -10.720 9.308 1.00 86.88 280 GLY A CA 1
ATOM 2230 C C . GLY A 1 280 ? -4.683 -10.387 10.641 1.00 86.88 280 GLY A C 1
ATOM 2231 O O . GLY A 1 280 ? -5.242 -9.618 11.426 1.00 86.88 280 GLY A O 1
ATOM 2232 N N . PHE A 1 281 ? -3.462 -10.878 10.862 1.00 88.19 281 PHE A N 1
ATOM 2233 C CA . PHE A 1 281 ? -2.661 -10.514 12.025 1.00 88.19 281 PHE A CA 1
ATOM 2234 C C . PHE A 1 281 ? -2.216 -9.058 11.981 1.00 88.19 281 PHE A C 1
ATOM 2236 O O . PHE A 1 281 ? -1.950 -8.486 10.922 1.00 88.19 281 PHE A O 1
ATOM 2243 N N . TYR A 1 282 ? -2.110 -8.476 13.164 1.00 86.56 282 TYR A N 1
ATOM 2244 C CA . TYR A 1 282 ? -1.501 -7.188 13.408 1.00 86.56 282 TYR A CA 1
ATOM 2245 C C . TYR A 1 282 ? 0.007 -7.255 13.142 1.00 86.56 282 TYR A C 1
ATOM 2247 O O . TYR A 1 282 ? 0.579 -6.314 12.594 1.00 86.56 282 TYR A O 1
ATOM 2255 N N . PHE A 1 283 ? 0.664 -8.367 13.494 1.00 84.50 283 PHE A N 1
ATOM 2256 C CA . PHE A 1 283 ? 2.076 -8.590 13.185 1.00 84.50 283 PHE A CA 1
ATOM 2257 C C . PHE A 1 283 ? 2.344 -10.021 12.711 1.00 84.50 283 PHE A C 1
ATOM 2259 O O . PHE A 1 283 ? 2.723 -10.887 13.502 1.00 84.50 283 PHE A O 1
ATOM 2266 N N . PRO A 1 284 ? 2.203 -10.261 11.394 1.00 85.25 284 PRO A N 1
ATOM 2267 C CA . PRO A 1 284 ? 2.361 -11.586 10.798 1.00 85.25 284 PRO A CA 1
ATOM 2268 C C . PRO A 1 284 ? 3.723 -12.235 11.064 1.00 85.25 284 PRO A C 1
ATOM 2270 O O . PRO A 1 284 ? 3.825 -13.454 11.100 1.00 85.25 284 PRO A O 1
ATOM 2273 N N . GLN A 1 285 ? 4.777 -11.443 11.278 1.00 83.81 285 GLN A N 1
ATOM 2274 C CA . GLN A 1 285 ? 6.115 -11.978 11.516 1.00 83.81 285 GLN A CA 1
ATOM 2275 C C . GLN A 1 285 ? 6.211 -12.757 12.835 1.00 83.81 285 GLN A C 1
ATOM 2277 O O . GLN A 1 285 ? 6.880 -13.779 12.849 1.00 83.81 285 GLN A O 1
ATOM 2282 N N . ALA A 1 286 ? 5.497 -12.356 13.897 1.00 81.00 286 ALA A N 1
ATOM 2283 C CA . ALA A 1 286 ? 5.475 -13.127 15.150 1.00 81.00 286 ALA A CA 1
ATOM 2284 C C . ALA A 1 286 ? 4.780 -14.486 15.007 1.00 81.00 286 ALA A C 1
ATOM 2286 O O . ALA A 1 286 ? 4.993 -15.368 15.826 1.00 81.00 286 ALA A O 1
ATOM 2287 N N . PHE A 1 287 ? 3.934 -14.653 13.988 1.00 83.25 287 PHE A N 1
ATOM 2288 C CA . PHE A 1 287 ? 3.344 -15.948 13.665 1.00 83.25 287 PHE A CA 1
ATOM 2289 C C . PHE A 1 287 ? 4.324 -16.854 12.900 1.00 83.25 287 PHE A C 1
ATOM 2291 O O . PHE A 1 287 ? 4.225 -18.072 12.986 1.00 83.25 287 PHE A O 1
ATOM 2298 N N . LEU A 1 288 ? 5.256 -16.271 12.139 1.00 85.38 288 LEU A N 1
ATOM 2299 C CA . LEU A 1 288 ? 6.234 -17.009 11.331 1.00 85.38 288 LEU A CA 1
ATOM 2300 C C . LEU A 1 288 ? 7.508 -17.394 12.103 1.00 85.38 288 LEU A C 1
ATOM 2302 O O . LEU A 1 288 ? 8.302 -18.175 11.580 1.00 85.38 288 LEU A O 1
ATOM 2306 N N . THR A 1 289 ? 7.717 -16.819 13.289 1.00 77.44 289 THR A N 1
ATOM 2307 C CA . THR A 1 289 ? 8.835 -17.106 14.206 1.00 77.44 289 THR A CA 1
ATOM 2308 C C . THR A 1 289 ? 8.473 -18.188 15.205 1.00 77.44 289 THR A C 1
ATOM 2310 O O . THR A 1 289 ? 9.304 -19.098 15.399 1.00 77.44 289 THR A O 1
#

Foldseek 3Di:
DDPDDFDDDPVLVVVLVVVLVVQPVPDPDRPLVVSLCCSLCPSCVVRRPDPVRSVVSSVLSCLCRDPCLPDDQRALFPVSPRHNDDDPDPVSVVVSVVPDDPDDACRNVVDDNCVVVVVVVVVVVVVVLVVVVVVPPDDDDPDPDDDLLRQLLVLLVVLVVLDDAQDPLVLLCVLLPDDPVCLVSVQLSVQSVLLSQLRVQSNVLSVLLNCCSVVNHPCDPQNVQVSVLSSSQADGPSSCVSAADDPDGNVVVSVLSSVLVVLSVCCSVPNDDPDDPLVSGSDSVSVVD

Sequence (289 aa):
GWNIAYEYTSGDLNCCINQTKMFLDKYADVPYRVIRELSGHIHYGGRVTDDWDRRTLTTILETFVNPDVLKDDYAFSPSGKYTSIKCDTQQEYLKSVGEWSINTHPEVFGLHDNADITCARNETFDTLATIVVFEGTGGGGKAAGKTPDEVVTELSKNILGRIRAPFDIAQFQEKFPTKYEDSMNTVVVQEAIRFSKLLRVLRSSLENLILAIQGMVVMSKELDEVYKALQTNTVPTTWANAAYPSLKPLASWVTDLAQRLAMIDKWYDYGHPRAYWISGFYFPQAFLT

InterPro domains:
  IPR026983 Dynein heavy chain [PTHR22878] (1-289)
  IPR041228 Dynein heavy chain, C-terminal domain [PF18199] (122-289)
  IPR041658 Dynein heavy chain, AAA lid domain [PF18198] (1-115)
  IPR042219 Dynein heavy chain, AAA lid domain superfamily [G3DSA:1.10.8.720] (1-112)

pLDDT: mean 86.29, std 8.37, range [39.09, 93.75]